Protei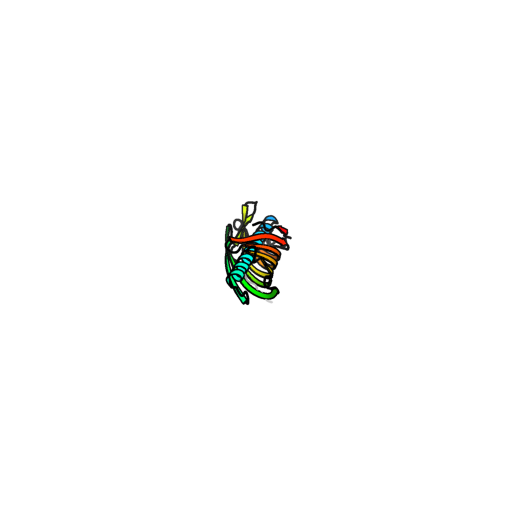n AF-A0A9E4AAV4-F1 (afdb_monomer_lite)

Secondary structure (DSSP, 8-state):
-------------------------PPPPPPPHHHHHHHHHHHHHHHHHHHHHHHHHHHHHSS-TTEEEEEEEE-TTS-EEEEEEEEEEEEEEETTEEEEEEEEEEEEEEEEEE-TTS-EEEEEEEEEEEEEEEEEEETTTTEEEEEEEEEEEEEEEEEETTTTEEEEEEEEEEEEEEEEEETTTEEEEEEEEEEEEETTEEEEEE---

pLDDT: mean 80.12, std 16.3, range [36.84, 96.81]

Foldseek 3Di:
DDDDDDDDDDDDDDPPDPPPPPPPPPDQDFDDPQRLQQVVLQVVVVVVVQVQVLVVQCVVVVHQAWDWDWDWAAAPVGWIKIWIWTKHWDDDPDPFKTKIKIKTKIATGQRWDAGPVRWIKGKGGMKIKIKIKIWGADPPQQKIKIKIKIWIWDKIWMARVVVRRIDIAIDIKIKIWIWMQHVPPGIDTDWMWMFDDGSNDTDTDTNDD

Structure (mmCIF, N/CA/C/O backbone):
data_AF-A0A9E4AAV4-F1
#
_entry.id   AF-A0A9E4AAV4-F1
#
loop_
_atom_site.group_PDB
_atom_site.id
_atom_site.type_symbol
_atom_site.label_atom_id
_atom_site.label_alt_id
_atom_site.label_comp_id
_atom_site.label_asym_id
_atom_site.label_entity_id
_atom_site.label_seq_id
_atom_site.pdbx_PDB_ins_code
_atom_site.Cartn_x
_atom_site.Cartn_y
_atom_site.Cartn_z
_atom_site.occupancy
_atom_site.B_iso_or_equiv
_atom_site.auth_seq_id
_atom_site.auth_comp_id
_atom_site.auth_asym_id
_atom_site.auth_atom_id
_atom_site.pdbx_PDB_model_num
ATOM 1 N N . MET A 1 1 ? -9.674 -46.877 89.640 1.00 37.84 1 MET A N 1
ATOM 2 C CA . MET A 1 1 ? -8.351 -46.210 89.610 1.00 37.84 1 MET A CA 1
ATOM 3 C C . MET A 1 1 ? -8.373 -45.120 88.536 1.00 37.84 1 MET A C 1
ATOM 5 O O . MET A 1 1 ? -8.721 -45.469 87.424 1.00 37.84 1 MET A O 1
ATOM 9 N N . LYS A 1 2 ? -8.023 -43.866 88.909 1.00 39.88 2 LYS A N 1
ATOM 10 C CA . LYS A 1 2 ? -7.648 -42.659 88.101 1.00 39.88 2 LYS A CA 1
ATOM 11 C C . LYS A 1 2 ? -8.599 -42.235 86.955 1.00 39.88 2 LYS A C 1
ATOM 13 O O . LYS A 1 2 ? -8.782 -42.993 86.025 1.00 39.88 2 LYS A O 1
ATOM 18 N N . SER A 1 3 ? -9.285 -41.082 86.925 1.00 36.84 3 SER A N 1
ATOM 19 C CA . SER A 1 3 ? -8.999 -39.662 87.260 1.00 36.84 3 SER A CA 1
ATOM 20 C C . SER A 1 3 ? -7.931 -38.961 86.399 1.00 36.84 3 SER A C 1
ATOM 22 O O . SER A 1 3 ? -6.750 -39.273 86.556 1.00 36.84 3 SER A O 1
ATOM 24 N N . ARG A 1 4 ? -8.390 -37.997 85.563 1.00 44.72 4 ARG A N 1
ATOM 25 C CA . ARG A 1 4 ? -7.843 -36.663 85.143 1.00 44.72 4 ARG A CA 1
ATOM 26 C C . ARG A 1 4 ? -8.545 -36.257 83.821 1.00 44.72 4 ARG A C 1
ATOM 28 O O . ARG A 1 4 ? -8.484 -37.027 82.878 1.00 44.72 4 ARG A O 1
ATOM 35 N N . ARG A 1 5 ? -9.439 -35.258 83.722 1.00 39.47 5 ARG A N 1
ATOM 36 C CA . ARG A 1 5 ? -9.319 -33.773 83.748 1.00 39.47 5 ARG A CA 1
ATOM 37 C C . ARG A 1 5 ? -8.292 -33.156 82.768 1.00 39.47 5 ARG A C 1
ATOM 39 O O . ARG A 1 5 ? -7.102 -33.230 83.042 1.00 39.47 5 ARG A O 1
ATOM 46 N N . SER A 1 6 ? -8.839 -32.400 81.795 1.00 41.31 6 SER A N 1
ATOM 47 C CA . SER A 1 6 ? -8.615 -30.953 81.524 1.00 41.31 6 SER A CA 1
ATOM 48 C C . SER A 1 6 ? -7.719 -30.447 80.365 1.00 41.31 6 SER A C 1
ATOM 50 O O . SER A 1 6 ? -6.538 -30.764 80.339 1.00 41.31 6 SER A O 1
ATOM 52 N N . ILE A 1 7 ? -8.300 -29.465 79.622 1.00 42.06 7 ILE A N 1
ATOM 53 C CA . ILE A 1 7 ? -7.725 -28.207 79.034 1.00 42.06 7 ILE A CA 1
ATOM 54 C C . ILE A 1 7 ? -7.001 -28.377 77.665 1.00 42.06 7 ILE A C 1
ATOM 56 O O . ILE A 1 7 ? -6.273 -29.342 77.517 1.00 42.06 7 ILE A O 1
ATOM 60 N N . ALA A 1 8 ? -7.108 -27.545 76.606 1.00 38.97 8 ALA A N 1
ATOM 61 C CA . ALA A 1 8 ? -7.667 -26.205 76.318 1.00 38.97 8 ALA A CA 1
ATOM 62 C C . ALA A 1 8 ? -7.822 -25.977 74.785 1.00 38.97 8 ALA A C 1
ATOM 64 O O . ALA A 1 8 ? -7.123 -26.638 74.029 1.00 38.97 8 ALA A O 1
ATOM 65 N N . GLN A 1 9 ? -8.672 -24.990 74.421 1.00 39.19 9 GLN A N 1
ATOM 66 C CA . GLN A 1 9 ? -8.556 -23.897 73.408 1.00 39.19 9 GLN A CA 1
ATOM 67 C C . GLN A 1 9 ? -8.018 -24.221 71.983 1.00 39.19 9 GLN A C 1
ATOM 69 O O . GLN A 1 9 ? -7.118 -25.019 71.813 1.00 39.19 9 GLN A O 1
ATOM 74 N N . VAL A 1 10 ? -8.482 -23.626 70.876 1.00 39.66 10 VAL A N 1
ATOM 75 C CA . VAL A 1 10 ? -8.608 -22.192 70.541 1.00 39.66 10 VAL A CA 1
ATOM 76 C C . VAL A 1 10 ? -9.570 -22.046 69.344 1.00 39.66 10 VAL A C 1
ATOM 78 O O . VAL A 1 10 ? -9.584 -22.882 68.444 1.00 39.66 10 VAL A O 1
ATOM 81 N N . ALA A 1 11 ? -10.360 -20.972 69.337 1.00 45.62 11 ALA A N 1
ATOM 82 C CA . ALA A 1 11 ? -11.191 -20.533 68.220 1.00 45.62 11 ALA A CA 1
ATOM 83 C C . ALA A 1 11 ? -10.355 -19.906 67.089 1.00 45.62 11 ALA A C 1
ATOM 85 O O . ALA A 1 11 ? -9.456 -19.118 67.368 1.00 45.62 11 ALA A O 1
ATOM 86 N N . ALA A 1 12 ? -10.725 -20.144 65.831 1.00 40.22 12 ALA A N 1
ATOM 87 C CA . ALA A 1 12 ? -10.392 -19.240 64.734 1.00 40.22 12 ALA A CA 1
ATOM 88 C C . ALA A 1 12 ? -11.550 -19.209 63.729 1.00 40.22 12 ALA A C 1
ATOM 90 O O . ALA A 1 12 ? -11.757 -20.130 62.943 1.00 40.22 12 ALA A O 1
ATOM 91 N N . LEU A 1 13 ? -12.327 -18.131 63.826 1.00 47.25 13 LEU A N 1
ATOM 92 C CA . LEU A 1 13 ? -13.197 -17.619 62.777 1.00 47.25 13 LEU A CA 1
ATOM 93 C C . LEU A 1 13 ? -12.331 -17.275 61.561 1.00 47.25 13 LEU A C 1
ATOM 95 O O . LEU A 1 13 ? -11.386 -16.500 61.680 1.00 47.25 13 LEU A O 1
ATOM 99 N N . GLY A 1 14 ? -12.668 -17.837 60.406 1.00 38.59 14 GLY A N 1
ATOM 100 C CA . GLY A 1 14 ? -12.074 -17.492 59.122 1.00 38.59 14 GLY A CA 1
ATOM 101 C C . GLY A 1 14 ? -13.173 -17.361 58.082 1.00 38.59 14 GLY A C 1
ATOM 102 O O . GLY A 1 14 ? -13.458 -18.303 57.351 1.00 38.59 14 GLY A O 1
ATOM 103 N N . THR A 1 15 ? -13.823 -16.200 58.056 1.00 48.25 15 THR A N 1
ATOM 104 C CA . THR A 1 15 ? -14.593 -15.702 56.914 1.00 48.25 15 THR A CA 1
ATOM 105 C C . THR A 1 15 ? -13.664 -15.617 55.706 1.00 48.25 15 THR A C 1
ATOM 107 O O . THR A 1 15 ? -12.936 -14.640 55.546 1.00 48.25 15 THR A O 1
ATOM 110 N N . PHE A 1 16 ? -13.674 -16.644 54.859 1.00 44.78 16 PHE A N 1
ATOM 111 C CA . PHE A 1 16 ? -13.157 -16.527 53.502 1.00 44.78 16 PHE A CA 1
ATOM 112 C C . PHE A 1 16 ? -14.204 -15.785 52.675 1.00 44.78 16 PHE A C 1
ATOM 114 O O . PHE A 1 16 ? -15.205 -16.356 52.245 1.00 44.78 16 PHE A O 1
ATOM 121 N N . GLY A 1 17 ? -13.981 -14.482 52.508 1.00 41.91 17 GLY A N 1
ATOM 122 C CA . GLY A 1 17 ? -14.609 -13.721 51.442 1.00 41.91 17 GLY A CA 1
ATOM 123 C C . GLY A 1 17 ? -14.152 -14.307 50.112 1.00 41.91 17 GLY A C 1
ATOM 124 O O . GLY A 1 17 ? -12.980 -14.188 49.755 1.00 41.91 17 GLY A O 1
ATOM 125 N N . LEU A 1 18 ? -15.073 -14.964 49.407 1.00 43.19 18 LEU A N 1
ATOM 126 C CA . LEU A 1 18 ? -14.938 -15.209 47.979 1.00 43.19 18 LEU A CA 1
ATOM 127 C C . LEU A 1 18 ? -14.923 -13.836 47.298 1.00 43.19 18 LEU A C 1
ATOM 129 O O . LEU A 1 18 ? -15.969 -13.236 47.063 1.00 43.19 18 LEU A O 1
ATOM 133 N N . TRP A 1 19 ? -13.730 -13.333 46.997 1.00 47.03 19 TRP A N 1
ATOM 134 C CA . TRP A 1 19 ? -13.569 -12.388 45.905 1.00 47.03 19 TRP A CA 1
ATOM 135 C C . TRP A 1 19 ? -13.806 -13.182 44.628 1.00 47.03 19 TRP A C 1
ATOM 137 O O . TRP A 1 19 ? -12.918 -13.868 44.128 1.00 47.03 19 TRP A O 1
ATOM 147 N N . VAL A 1 20 ? -15.045 -13.146 44.145 1.00 44.38 20 VAL A N 1
ATOM 148 C CA . VAL A 1 20 ? -15.330 -13.455 42.749 1.00 44.38 20 VAL A CA 1
ATOM 149 C C . VAL A 1 20 ? -14.703 -12.309 41.964 1.00 44.38 20 VAL A C 1
ATOM 151 O O . VAL A 1 20 ? -15.309 -11.255 41.796 1.00 44.38 20 VAL A O 1
ATOM 154 N N . VAL A 1 21 ? -13.441 -12.478 41.569 1.00 49.59 21 VAL A N 1
ATOM 155 C CA . VAL A 1 21 ? -12.867 -11.701 40.473 1.00 49.59 21 VAL A CA 1
ATOM 156 C C . VAL A 1 21 ? -13.637 -12.167 39.247 1.00 49.59 21 VAL A C 1
ATOM 158 O O . VAL A 1 21 ? -13.380 -13.241 38.707 1.00 49.59 21 VAL A O 1
ATOM 161 N N . GLY A 1 22 ? -14.684 -11.421 38.907 1.00 40.56 22 GLY A N 1
ATOM 162 C CA . GLY A 1 22 ? -15.368 -11.568 37.638 1.00 40.56 22 GLY A CA 1
ATOM 163 C C . GLY A 1 22 ? -14.390 -11.154 36.554 1.00 40.56 22 GLY A C 1
ATOM 164 O O . GLY A 1 22 ? -14.302 -9.979 36.227 1.00 40.56 22 GLY A O 1
ATOM 165 N N . CYS A 1 23 ? -13.628 -12.111 36.032 1.00 43.97 23 CYS A N 1
ATOM 166 C CA . CYS A 1 23 ? -13.117 -12.007 34.679 1.00 43.97 23 CYS A CA 1
ATOM 167 C C . CYS A 1 23 ? -14.353 -12.031 33.778 1.00 43.97 23 CYS A C 1
ATOM 169 O O . CYS A 1 23 ? -14.851 -13.103 33.437 1.00 43.97 23 CYS A O 1
ATOM 171 N N . THR A 1 24 ? -14.905 -10.862 33.463 1.00 46.31 24 THR A N 1
ATOM 172 C CA . THR A 1 24 ? -15.700 -10.707 32.251 1.00 46.31 24 THR A CA 1
ATOM 173 C C . THR A 1 24 ? -14.708 -10.877 31.111 1.00 46.31 24 THR A C 1
ATOM 175 O O . THR A 1 24 ? -14.050 -9.937 30.684 1.00 46.31 24 THR A O 1
ATOM 178 N N . THR A 1 25 ? -14.490 -12.125 30.703 1.00 53.19 25 THR A N 1
ATOM 179 C CA . THR A 1 25 ? -13.926 -12.427 29.391 1.00 53.19 25 THR A CA 1
ATOM 180 C C . THR A 1 25 ? -15.036 -12.136 28.393 1.00 53.19 25 THR A C 1
ATOM 182 O O . THR A 1 25 ? -15.664 -13.065 27.882 1.00 53.19 25 THR A O 1
ATOM 185 N N . ASP A 1 26 ? -15.361 -10.855 28.214 1.00 54.59 26 ASP A N 1
ATOM 186 C CA . ASP A 1 26 ? -16.027 -10.468 26.984 1.00 54.59 26 ASP A CA 1
ATOM 187 C C . ASP A 1 26 ? -15.076 -10.891 25.861 1.00 54.59 26 ASP A C 1
ATOM 189 O O . ASP A 1 26 ? -13.858 -10.693 25.984 1.00 54.59 26 ASP A O 1
ATOM 193 N N . PRO A 1 27 ? -15.577 -11.623 24.852 1.00 60.53 27 PRO A N 1
ATOM 194 C CA . PRO A 1 27 ? -14.746 -11.965 23.715 1.00 60.53 27 PRO A CA 1
ATOM 195 C C . PRO A 1 27 ? -14.173 -10.665 23.137 1.00 60.53 27 PRO A C 1
ATOM 197 O O . PRO A 1 27 ? -14.864 -9.643 23.187 1.00 60.53 27 PRO A O 1
ATOM 200 N N . PRO A 1 28 ? -12.927 -10.683 22.631 1.00 69.75 28 PRO A N 1
ATOM 201 C CA . PRO A 1 28 ? -12.394 -9.525 21.931 1.00 69.75 28 PRO A CA 1
ATOM 202 C C . PRO A 1 28 ? -13.410 -9.123 20.864 1.00 69.75 28 PRO A C 1
ATOM 204 O O . PRO A 1 28 ? -13.895 -9.975 20.114 1.00 69.75 28 PRO A O 1
ATOM 207 N N . ARG A 1 29 ? -13.803 -7.850 20.888 1.00 82.88 29 ARG A N 1
ATOM 208 C CA . ARG A 1 29 ? -14.697 -7.278 19.891 1.00 82.88 29 ARG A CA 1
ATOM 209 C C . ARG A 1 29 ? -14.059 -7.496 18.518 1.00 82.88 29 ARG A C 1
ATOM 211 O O . ARG A 1 29 ? -12.861 -7.304 18.370 1.00 82.88 29 ARG A O 1
ATOM 218 N N . GLU A 1 30 ? -14.845 -7.905 17.534 1.00 85.88 30 GLU A N 1
ATOM 219 C CA . GLU A 1 30 ? -14.420 -7.896 16.132 1.00 85.88 30 GLU A CA 1
ATOM 220 C C . GLU A 1 30 ? -14.753 -6.523 15.533 1.00 85.88 30 GLU A C 1
ATOM 222 O O . GLU A 1 30 ? -15.756 -5.915 15.925 1.00 85.88 30 GLU A O 1
ATOM 227 N N . LEU A 1 31 ? -13.926 -6.026 14.607 1.00 87.44 31 LEU A N 1
ATOM 228 C CA . LEU A 1 31 ? -14.240 -4.788 13.891 1.00 87.44 31 LEU A CA 1
ATOM 229 C C . LEU A 1 31 ? -15.590 -4.922 13.183 1.00 87.44 31 LEU A C 1
ATOM 231 O O . LEU A 1 31 ? -15.916 -5.971 12.615 1.00 87.44 31 LEU A O 1
ATOM 235 N N . ALA A 1 32 ? -16.362 -3.842 13.207 1.00 90.50 32 ALA A N 1
ATOM 236 C CA . ALA A 1 32 ? -17.533 -3.715 12.363 1.00 90.50 32 ALA A CA 1
ATOM 237 C C . ALA A 1 32 ? -17.115 -3.686 10.884 1.00 90.50 32 ALA A C 1
ATOM 239 O O . ALA A 1 32 ? -15.977 -3.370 10.542 1.00 90.50 32 ALA A O 1
ATOM 240 N N . GLU A 1 33 ? -18.055 -3.991 9.993 1.00 89.12 33 GLU A N 1
ATOM 241 C CA . GLU A 1 33 ? -17.806 -4.003 8.547 1.00 89.12 33 GLU A CA 1
ATOM 242 C C . GLU A 1 33 ? -17.301 -2.641 8.036 1.00 89.12 33 GLU A C 1
ATOM 244 O O . GLU A 1 33 ? -16.356 -2.600 7.255 1.00 89.12 33 GLU A O 1
ATOM 249 N N . SER A 1 34 ? -17.853 -1.525 8.531 1.00 88.75 34 SER A N 1
ATOM 250 C CA . SER A 1 34 ? -17.416 -0.166 8.167 1.00 88.75 34 SER A CA 1
ATOM 251 C C . SER A 1 34 ? -15.982 0.144 8.617 1.00 88.75 34 SER A C 1
ATOM 253 O O . SER A 1 34 ? -15.226 0.784 7.890 1.00 88.75 34 SER A O 1
ATOM 255 N N . GLU A 1 35 ? -15.574 -0.353 9.783 1.00 91.06 35 GLU A N 1
ATOM 256 C CA . GLU A 1 35 ? -14.219 -0.192 10.326 1.00 91.06 35 GLU A CA 1
ATOM 257 C C . GLU A 1 35 ? -13.196 -1.051 9.574 1.00 91.06 35 GLU A C 1
ATOM 259 O O . GLU A 1 35 ? -12.086 -0.600 9.282 1.00 91.06 35 GLU A O 1
ATOM 264 N N . ALA A 1 36 ? -13.580 -2.281 9.220 1.00 88.69 36 ALA A N 1
ATOM 265 C CA . ALA A 1 36 ? -12.767 -3.162 8.392 1.00 88.69 36 ALA A CA 1
ATOM 266 C C . ALA A 1 36 ? -12.615 -2.618 6.963 1.00 88.69 36 ALA A C 1
ATOM 268 O O . ALA A 1 36 ? -11.517 -2.673 6.414 1.00 88.69 36 ALA A O 1
ATOM 269 N N . MET A 1 37 ? -13.674 -2.038 6.386 1.00 88.81 37 MET A N 1
ATOM 270 C CA . MET A 1 37 ? -13.623 -1.407 5.065 1.00 88.81 37 MET A CA 1
ATOM 271 C C . MET A 1 37 ? -12.702 -0.184 5.058 1.00 88.81 37 MET A C 1
ATOM 273 O O . MET A 1 37 ? -11.869 -0.050 4.170 1.00 88.81 37 MET A O 1
ATOM 277 N N . MET A 1 38 ? -12.775 0.663 6.089 1.00 90.88 38 MET A N 1
ATOM 278 C CA . MET A 1 38 ? -11.855 1.794 6.238 1.00 90.88 38 MET A CA 1
ATOM 279 C C . MET A 1 38 ? -10.400 1.320 6.405 1.00 90.88 38 MET A C 1
ATOM 281 O O . MET A 1 38 ? -9.492 1.851 5.769 1.00 90.88 38 MET A O 1
ATOM 285 N N . SER A 1 39 ? -10.172 0.261 7.192 1.00 89.25 39 SER A N 1
ATOM 286 C CA . SER A 1 39 ? -8.841 -0.351 7.329 1.00 89.25 39 SER A CA 1
ATOM 287 C C . SER A 1 39 ? -8.315 -0.870 5.986 1.00 89.25 39 SER A C 1
ATOM 289 O O . SER A 1 39 ? -7.136 -0.714 5.678 1.00 89.25 39 SER A O 1
ATOM 291 N N . ALA A 1 40 ? -9.193 -1.456 5.169 1.00 88.19 40 ALA A N 1
ATOM 292 C CA . ALA A 1 40 ? -8.866 -1.904 3.823 1.00 88.19 40 ALA A CA 1
ATOM 293 C C . ALA A 1 40 ? -8.531 -0.728 2.900 1.00 88.19 40 ALA A C 1
ATOM 295 O O . ALA A 1 40 ? -7.552 -0.800 2.168 1.00 88.19 40 ALA A O 1
ATOM 296 N N . GLU A 1 41 ? -9.277 0.373 2.973 1.00 88.31 41 GLU A N 1
ATOM 297 C CA . GLU A 1 41 ? -8.981 1.589 2.213 1.00 88.31 41 GLU A CA 1
ATOM 298 C C . GLU A 1 41 ? -7.608 2.172 2.583 1.00 88.31 41 GLU A C 1
ATOM 300 O O . GLU A 1 41 ? -6.831 2.512 1.691 1.00 88.31 41 GLU A O 1
ATOM 305 N N . LEU A 1 42 ? -7.263 2.232 3.877 1.00 88.25 42 LEU A N 1
ATOM 306 C CA . LEU A 1 42 ? -5.929 2.656 4.320 1.00 88.25 42 LEU A CA 1
ATOM 307 C C . LEU A 1 42 ? -4.833 1.758 3.741 1.00 88.25 42 LEU A C 1
ATOM 309 O O . LEU A 1 42 ? -3.875 2.264 3.161 1.00 88.25 42 LEU A O 1
ATOM 313 N N . VAL A 1 43 ? -4.994 0.434 3.853 1.00 87.62 43 VAL A N 1
ATOM 314 C CA . VAL A 1 43 ? -4.046 -0.536 3.285 1.00 87.62 43 VAL A CA 1
ATOM 315 C C . VAL A 1 43 ? -3.922 -0.354 1.772 1.00 87.62 43 VAL A C 1
ATOM 317 O O . VAL A 1 43 ? -2.807 -0.258 1.263 1.00 87.62 43 VAL A O 1
ATOM 320 N N . GLY A 1 44 ? -5.045 -0.262 1.059 1.00 83.56 44 GLY A N 1
ATOM 321 C CA . GLY A 1 44 ? -5.084 -0.101 -0.392 1.00 83.56 44 GLY A CA 1
ATOM 322 C C . GLY A 1 44 ? -4.376 1.171 -0.849 1.00 83.56 44 GLY A C 1
ATOM 323 O O . GLY A 1 44 ? -3.519 1.113 -1.727 1.00 83.56 44 GLY A O 1
ATOM 324 N N . ARG A 1 45 ? -4.652 2.308 -0.199 1.00 83.12 45 ARG A N 1
ATOM 325 C CA . ARG A 1 45 ? -3.987 3.583 -0.501 1.00 83.12 45 ARG A CA 1
ATOM 326 C C . ARG A 1 45 ? -2.480 3.506 -0.288 1.00 83.12 45 ARG A C 1
ATOM 328 O O . ARG A 1 45 ? -1.734 3.880 -1.185 1.00 83.12 45 ARG A O 1
ATOM 335 N N . THR A 1 46 ? -2.026 2.962 0.840 1.00 82.50 46 THR A N 1
ATOM 336 C CA . THR A 1 46 ? -0.585 2.835 1.100 1.00 82.50 46 THR A CA 1
ATOM 337 C C . THR A 1 46 ? 0.101 1.876 0.124 1.00 82.50 46 THR A C 1
ATOM 339 O O . THR A 1 46 ? 1.234 2.123 -0.284 1.00 82.50 46 THR A O 1
ATOM 342 N N . VAL A 1 47 ? -0.571 0.797 -0.290 1.00 78.06 47 VAL A N 1
ATOM 343 C CA . VAL A 1 47 ? -0.060 -0.100 -1.337 1.00 78.06 47 VAL A CA 1
ATOM 344 C C . VAL A 1 47 ? 0.050 0.629 -2.677 1.00 78.06 47 VAL A C 1
ATOM 346 O O . VAL A 1 47 ? 1.051 0.459 -3.368 1.00 78.06 47 VAL A O 1
ATOM 349 N N . VAL A 1 48 ? -0.912 1.472 -3.051 1.00 79.19 48 VAL A N 1
ATOM 350 C CA . VAL A 1 48 ? -0.805 2.249 -4.296 1.00 79.19 48 VAL A CA 1
ATOM 351 C C . VAL A 1 48 ? 0.302 3.290 -4.223 1.00 79.19 48 VAL A C 1
ATOM 353 O O . VAL A 1 48 ? 1.129 3.322 -5.133 1.00 79.19 48 VAL A O 1
ATOM 356 N N . ASP A 1 49 ? 0.405 4.046 -3.128 1.00 79.50 49 ASP A N 1
ATOM 357 C CA . ASP A 1 49 ? 1.522 4.976 -2.908 1.00 79.50 49 ASP A CA 1
ATOM 358 C C . ASP A 1 49 ? 2.867 4.244 -3.062 1.00 79.50 49 ASP A C 1
ATOM 360 O O . ASP A 1 49 ? 3.816 4.742 -3.675 1.00 79.50 49 ASP A O 1
ATOM 364 N N . ALA A 1 50 ? 2.928 2.997 -2.588 1.00 73.62 50 ALA A N 1
ATOM 365 C CA . ALA A 1 50 ? 4.104 2.163 -2.731 1.00 73.62 50 ALA A CA 1
ATOM 366 C C . ALA A 1 50 ? 4.446 1.776 -4.160 1.00 73.62 50 ALA A C 1
ATOM 368 O O . ALA A 1 50 ? 5.622 1.780 -4.551 1.00 73.62 50 ALA A O 1
ATOM 369 N N . VAL A 1 51 ? 3.428 1.433 -4.936 1.00 73.75 51 VAL A N 1
ATOM 370 C CA . VAL A 1 51 ? 3.583 1.137 -6.351 1.00 73.75 51 VAL A CA 1
ATOM 371 C C . VAL A 1 51 ? 4.000 2.401 -7.109 1.00 73.75 51 VAL A C 1
ATOM 373 O O . VAL A 1 51 ? 4.943 2.343 -7.900 1.00 73.75 51 VAL A O 1
ATOM 376 N N . GLU A 1 52 ? 3.382 3.554 -6.853 1.00 77.88 52 GLU A N 1
ATOM 377 C CA . GLU A 1 52 ? 3.717 4.806 -7.536 1.00 77.88 52 GLU A CA 1
ATOM 378 C C . GLU A 1 52 ? 5.173 5.230 -7.288 1.00 77.88 52 GLU A C 1
ATOM 380 O O . GLU A 1 52 ? 5.904 5.523 -8.241 1.00 77.88 52 GLU A O 1
ATOM 385 N N . GLU A 1 53 ? 5.635 5.203 -6.036 1.00 75.31 53 GLU A N 1
ATOM 386 C CA . GLU A 1 53 ? 7.023 5.528 -5.675 1.00 75.31 53 GLU A CA 1
ATOM 387 C C . GLU A 1 53 ? 8.019 4.546 -6.306 1.00 75.31 53 GLU A C 1
ATOM 389 O O . GLU A 1 53 ? 9.059 4.942 -6.848 1.00 75.31 53 GLU A O 1
ATOM 394 N N . THR A 1 54 ? 7.666 3.260 -6.318 1.00 71.38 54 THR A N 1
ATOM 395 C CA . THR A 1 54 ? 8.427 2.205 -6.996 1.00 71.38 54 THR A CA 1
ATOM 396 C C . THR A 1 54 ? 8.606 2.520 -8.480 1.00 71.38 54 THR A C 1
ATOM 398 O O . THR A 1 54 ? 9.724 2.503 -9.007 1.00 71.38 54 THR A O 1
ATOM 401 N N . ILE A 1 55 ? 7.518 2.864 -9.164 1.00 73.31 55 ILE A N 1
ATOM 402 C CA . ILE A 1 55 ? 7.535 3.216 -10.581 1.00 73.31 55 ILE A CA 1
ATOM 403 C C . ILE A 1 55 ? 8.355 4.480 -10.844 1.00 73.31 55 ILE A C 1
ATOM 405 O O . ILE A 1 55 ? 9.137 4.517 -11.802 1.00 73.31 55 ILE A O 1
ATOM 409 N N . GLN A 1 56 ? 8.235 5.502 -9.997 1.00 74.56 56 GLN A N 1
ATOM 410 C CA . GLN A 1 56 ? 9.046 6.712 -10.118 1.00 74.56 56 GLN A CA 1
ATOM 411 C C . GLN A 1 56 ? 10.542 6.404 -9.987 1.00 74.56 56 GLN A C 1
ATOM 413 O O . GLN A 1 56 ? 11.348 6.897 -10.785 1.00 74.56 56 GLN A O 1
ATOM 418 N N . ALA A 1 57 ? 10.923 5.547 -9.035 1.00 67.25 57 ALA A N 1
ATOM 419 C CA . ALA A 1 57 ? 12.307 5.122 -8.853 1.00 67.25 57 ALA A CA 1
ATOM 420 C C . ALA A 1 57 ? 12.849 4.400 -10.098 1.00 67.25 57 ALA A C 1
ATOM 422 O O . ALA A 1 57 ? 13.953 4.706 -10.563 1.00 67.25 57 ALA A O 1
ATOM 423 N N . ILE A 1 58 ? 12.053 3.506 -10.692 1.00 67.81 58 ILE A N 1
ATOM 424 C CA . ILE A 1 58 ? 12.390 2.825 -11.948 1.00 67.81 58 ILE A CA 1
ATOM 425 C C . ILE A 1 58 ? 12.587 3.837 -13.089 1.00 67.81 58 ILE A C 1
ATOM 427 O O . ILE A 1 58 ? 13.602 3.793 -13.793 1.00 67.81 58 ILE A O 1
ATOM 431 N N . ALA A 1 59 ? 11.647 4.771 -13.256 1.00 67.38 59 ALA A N 1
ATOM 432 C CA . ALA A 1 59 ? 11.682 5.766 -14.325 1.00 67.38 59 ALA A CA 1
ATOM 433 C C . ALA A 1 59 ? 12.915 6.686 -14.242 1.00 67.38 59 ALA A C 1
ATOM 435 O O . ALA A 1 59 ? 13.463 7.083 -15.274 1.00 67.38 59 ALA A O 1
ATOM 436 N N . LEU A 1 60 ? 13.376 7.012 -13.028 1.00 64.12 60 LEU A N 1
ATOM 437 C CA . LEU A 1 60 ? 14.550 7.860 -12.795 1.00 64.12 60 LEU A CA 1
ATOM 438 C C . LEU A 1 60 ? 15.883 7.112 -12.935 1.00 64.12 60 LEU A C 1
ATOM 440 O O . LEU A 1 60 ? 16.873 7.711 -13.364 1.00 64.12 60 LEU A O 1
ATOM 444 N N . ALA A 1 61 ? 15.935 5.829 -12.569 1.00 60.94 61 ALA A N 1
ATOM 445 C CA . ALA A 1 61 ? 17.181 5.065 -12.528 1.00 60.94 61 ALA A CA 1
ATOM 446 C C . ALA A 1 61 ? 17.725 4.690 -13.917 1.00 60.94 61 ALA A C 1
ATOM 448 O O . ALA A 1 61 ? 18.934 4.519 -14.079 1.00 60.94 61 ALA A O 1
ATOM 449 N N . GLY A 1 62 ? 16.858 4.543 -14.925 1.00 56.69 62 GLY A N 1
ATOM 450 C CA . GLY A 1 62 ? 17.234 4.151 -16.291 1.00 56.69 62 GLY A CA 1
ATOM 451 C C . GLY A 1 62 ? 17.707 2.693 -16.456 1.00 56.69 62 GLY A C 1
ATOM 452 O O . GLY A 1 62 ? 17.629 2.168 -17.564 1.00 56.69 62 GLY A O 1
ATOM 453 N N . ASP A 1 63 ? 18.154 2.031 -15.380 1.00 61.41 63 ASP A N 1
ATOM 454 C CA . ASP A 1 63 ? 18.341 0.577 -15.253 1.00 61.41 63 ASP A CA 1
ATOM 455 C C . ASP A 1 63 ? 17.722 0.114 -13.914 1.00 61.41 63 ASP A C 1
ATOM 457 O O . ASP A 1 63 ? 18.290 0.398 -12.857 1.00 61.41 63 ASP A O 1
ATOM 461 N N . PRO A 1 64 ? 16.561 -0.565 -13.920 1.00 61.06 64 PRO A N 1
ATOM 462 C CA . PRO A 1 64 ? 15.809 -0.859 -12.699 1.00 61.06 64 PRO A CA 1
ATOM 463 C C . PRO A 1 64 ? 16.305 -2.071 -11.891 1.00 61.06 64 PRO A C 1
ATOM 465 O O . PRO A 1 64 ? 15.604 -2.580 -11.017 1.00 61.06 64 PRO A O 1
ATOM 468 N N . ARG A 1 65 ? 17.504 -2.588 -12.172 1.00 68.50 65 ARG A N 1
ATOM 469 C CA . ARG A 1 65 ? 18.007 -3.811 -11.530 1.00 68.50 65 ARG A CA 1
ATOM 470 C C . ARG A 1 65 ? 18.405 -3.584 -10.071 1.00 68.50 65 ARG A C 1
ATOM 472 O O . ARG A 1 65 ? 19.452 -2.998 -9.800 1.00 68.50 65 ARG A O 1
ATOM 479 N N . GLY A 1 66 ? 17.629 -4.160 -9.152 1.00 66.25 66 GLY A N 1
ATOM 480 C CA . GLY A 1 66 ? 17.945 -4.191 -7.722 1.00 66.25 66 GLY A CA 1
ATOM 481 C C . GLY A 1 66 ? 17.750 -2.838 -7.045 1.00 66.25 66 GLY A C 1
ATOM 482 O O . GLY A 1 66 ? 18.534 -2.478 -6.167 1.00 66.25 66 GLY A O 1
ATOM 483 N N . LEU A 1 67 ? 16.749 -2.074 -7.489 1.00 79.94 67 LEU A N 1
ATOM 484 C CA . LEU A 1 67 ? 16.396 -0.809 -6.857 1.00 79.94 67 LEU A CA 1
ATOM 485 C C . LEU A 1 67 ? 15.761 -1.079 -5.501 1.00 79.94 67 LEU A C 1
ATOM 487 O O . LEU A 1 67 ? 14.808 -1.843 -5.406 1.00 79.94 67 LEU A O 1
ATOM 491 N N . THR A 1 68 ? 16.284 -0.433 -4.469 1.00 83.38 68 THR A N 1
ATOM 492 C CA . THR A 1 68 ? 15.665 -0.369 -3.145 1.00 83.38 68 THR A CA 1
ATOM 493 C C . THR A 1 68 ? 14.941 0.958 -3.000 1.00 83.38 68 THR A C 1
ATOM 495 O O . THR A 1 68 ? 15.479 1.984 -3.427 1.00 83.38 68 THR A O 1
ATOM 498 N N . TYR A 1 69 ? 13.787 0.953 -2.349 1.00 81.00 69 TYR A N 1
ATOM 499 C CA . TYR A 1 69 ? 13.051 2.166 -2.009 1.00 81.00 69 TYR A CA 1
ATOM 500 C C . TYR A 1 69 ? 12.640 2.148 -0.541 1.00 81.00 69 TYR A C 1
ATOM 502 O O . TYR A 1 69 ? 12.416 1.088 0.043 1.00 81.00 69 TYR A O 1
ATOM 510 N N . GLU A 1 70 ? 12.572 3.346 0.029 1.00 87.00 70 GLU A N 1
ATOM 511 C CA . GLU A 1 70 ? 12.045 3.625 1.359 1.00 87.00 70 GLU A CA 1
ATOM 512 C C . GLU A 1 70 ? 11.226 4.913 1.249 1.00 87.00 70 GLU A C 1
ATOM 514 O O . GLU A 1 70 ? 11.723 5.914 0.723 1.00 87.00 70 GLU A O 1
ATOM 519 N N . HIS A 1 71 ? 9.979 4.879 1.703 1.00 85.06 71 HIS A N 1
ATOM 520 C CA . HIS A 1 71 ? 9.059 6.013 1.657 1.00 85.06 71 HIS A CA 1
ATOM 521 C C . HIS A 1 71 ? 8.192 6.021 2.918 1.00 85.06 71 HIS A C 1
ATOM 523 O O . HIS A 1 71 ? 7.932 4.971 3.491 1.00 85.06 71 HIS A O 1
ATOM 529 N N . GLU A 1 72 ? 7.748 7.190 3.360 1.00 90.62 72 GLU A N 1
ATOM 530 C CA . GLU A 1 72 ? 6.863 7.332 4.517 1.00 90.62 72 GLU A CA 1
ATOM 531 C C . GLU A 1 72 ? 5.660 8.182 4.114 1.00 90.62 72 GLU A C 1
ATOM 533 O O . GLU A 1 72 ? 5.834 9.249 3.523 1.00 90.62 72 GLU A O 1
ATOM 538 N N . VAL A 1 73 ? 4.460 7.703 4.438 1.00 88.56 73 VAL A N 1
ATOM 539 C CA . VAL A 1 73 ? 3.189 8.376 4.151 1.00 88.56 73 VAL A CA 1
ATOM 540 C C . VAL A 1 73 ? 2.527 8.790 5.462 1.00 88.56 73 VAL A C 1
ATOM 542 O O . VAL A 1 73 ? 2.414 7.985 6.386 1.00 88.56 73 VAL A O 1
ATOM 545 N N . ASP A 1 74 ? 2.061 10.037 5.534 1.00 91.94 74 ASP A N 1
ATOM 546 C CA . ASP A 1 74 ? 1.209 10.514 6.627 1.00 91.94 74 ASP A CA 1
ATOM 547 C C . ASP A 1 74 ? -0.225 9.992 6.448 1.00 91.94 74 ASP A C 1
ATOM 549 O O . ASP A 1 74 ? -0.840 10.182 5.393 1.00 91.94 74 ASP A O 1
ATOM 553 N N . CYS A 1 75 ? -0.796 9.389 7.491 1.00 90.75 75 CYS A N 1
ATOM 554 C CA . CYS A 1 75 ? -2.163 8.876 7.431 1.00 90.75 75 CYS A CA 1
ATOM 555 C C . CYS A 1 75 ? -3.212 9.967 7.732 1.00 90.75 75 CYS A C 1
ATOM 557 O O . CYS A 1 75 ? -2.923 10.914 8.472 1.00 90.75 75 CYS A O 1
ATOM 559 N N . PRO A 1 76 ? -4.439 9.870 7.175 1.00 90.19 76 PRO A N 1
ATOM 560 C CA . PRO A 1 76 ? -5.423 10.961 7.181 1.00 90.19 76 PRO A CA 1
ATOM 561 C C . PRO A 1 76 ? -5.759 11.542 8.559 1.00 90.19 76 PRO A C 1
ATOM 563 O O . PRO A 1 76 ? -5.929 12.755 8.690 1.00 90.19 76 PRO A O 1
ATOM 566 N N . GLU A 1 77 ? -5.846 10.693 9.583 1.00 93.12 77 GLU A N 1
ATOM 567 C CA . GLU A 1 77 ? -6.180 11.090 10.958 1.00 93.12 77 GLU A CA 1
ATOM 568 C C . GLU A 1 77 ? -4.956 11.098 11.893 1.00 93.12 77 GLU A C 1
ATOM 570 O O . GLU A 1 77 ? -5.090 11.287 13.104 1.00 93.12 77 GLU A O 1
ATOM 575 N N . GLY A 1 78 ? -3.750 10.945 11.339 1.00 92.12 78 GL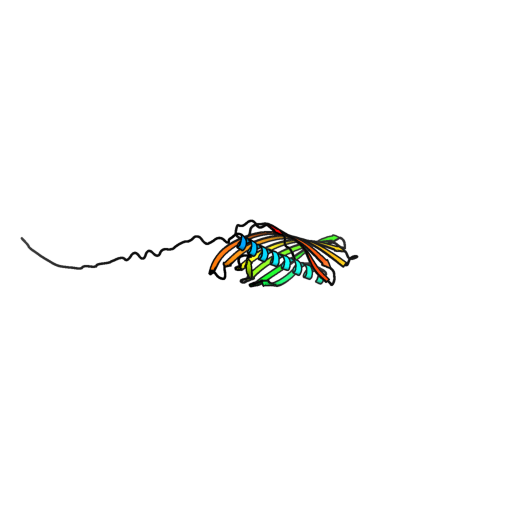Y A N 1
ATOM 576 C CA . GLY A 1 78 ? -2.487 10.894 12.071 1.00 92.12 78 GLY A CA 1
ATOM 577 C C . GLY A 1 78 ? -1.821 9.519 12.040 1.00 92.12 78 GLY A C 1
ATOM 578 O O . GLY A 1 78 ? -2.383 8.550 11.538 1.00 92.12 78 GLY A O 1
ATOM 579 N N . GLY A 1 79 ? -0.600 9.464 12.572 1.00 94.44 79 GLY A N 1
ATOM 580 C CA . GLY A 1 79 ? 0.293 8.317 12.397 1.00 94.44 79 GLY A CA 1
ATOM 581 C C . GLY A 1 79 ? 0.920 8.278 11.006 1.00 94.44 79 GLY A C 1
ATOM 582 O O . GLY A 1 79 ? 0.661 9.149 10.169 1.00 94.44 79 GLY A O 1
ATOM 583 N N . THR A 1 80 ? 1.758 7.275 10.775 1.00 94.62 80 THR A N 1
ATOM 584 C CA . THR A 1 80 ? 2.476 7.103 9.508 1.00 94.62 80 THR A CA 1
ATOM 585 C C . THR A 1 80 ? 2.441 5.655 9.040 1.00 94.62 80 THR A C 1
ATOM 587 O O . THR A 1 80 ? 2.180 4.732 9.812 1.00 94.62 80 THR A O 1
ATOM 590 N N . ALA A 1 81 ? 2.706 5.453 7.754 1.00 93.12 81 ALA A N 1
ATOM 591 C CA . ALA A 1 81 ? 3.013 4.148 7.195 1.00 93.12 81 ALA A CA 1
ATOM 592 C C . ALA A 1 81 ? 4.351 4.223 6.455 1.00 93.12 81 ALA A C 1
ATOM 594 O O . ALA A 1 81 ? 4.516 5.010 5.519 1.00 93.12 81 ALA A O 1
ATOM 595 N N . ALA A 1 82 ? 5.317 3.424 6.898 1.00 92.06 82 ALA A N 1
ATOM 596 C CA . ALA A 1 82 ? 6.639 3.339 6.306 1.00 92.06 82 ALA A CA 1
ATOM 597 C C . ALA A 1 82 ? 6.704 2.158 5.340 1.00 92.06 82 ALA A C 1
ATOM 599 O O . ALA A 1 82 ? 6.547 0.995 5.705 1.00 92.06 82 ALA A O 1
ATOM 600 N N . LEU A 1 83 ? 6.970 2.465 4.086 1.00 88.75 83 LEU A N 1
ATOM 601 C CA . LEU A 1 83 ? 7.143 1.512 3.018 1.00 88.75 83 LEU A CA 1
ATOM 602 C C . LEU A 1 83 ? 8.624 1.224 2.798 1.00 88.75 83 LEU A C 1
ATOM 604 O O . LEU A 1 83 ? 9.431 2.145 2.668 1.00 88.75 83 LEU A O 1
ATOM 608 N N . SER A 1 84 ? 8.964 -0.050 2.619 1.00 89.06 84 SER A N 1
ATOM 609 C CA . SER A 1 84 ? 10.277 -0.446 2.117 1.00 89.06 84 SER A CA 1
ATOM 610 C C . SER A 1 84 ? 10.177 -1.616 1.151 1.00 89.06 84 SER A C 1
ATOM 612 O O . SER A 1 84 ? 9.285 -2.453 1.275 1.00 89.06 84 SER A O 1
ATOM 614 N N . GLY A 1 85 ? 11.092 -1.700 0.189 1.00 87.25 85 GLY A N 1
ATOM 615 C CA . GLY A 1 85 ? 11.090 -2.825 -0.736 1.00 87.25 85 GLY A CA 1
ATOM 616 C C . GLY A 1 85 ? 12.216 -2.822 -1.752 1.00 87.25 85 GLY A C 1
ATOM 617 O O . GLY A 1 85 ? 13.121 -1.980 -1.745 1.00 87.25 85 GLY A O 1
ATOM 618 N N . THR A 1 86 ? 12.149 -3.816 -2.630 1.00 86.31 86 THR A N 1
ATOM 619 C CA . THR A 1 86 ? 13.080 -4.026 -3.734 1.00 86.31 86 THR A CA 1
ATOM 620 C C . THR A 1 86 ? 12.347 -4.303 -5.030 1.00 86.31 86 THR A C 1
ATOM 622 O O . THR A 1 86 ? 11.374 -5.049 -5.045 1.00 86.31 86 THR A O 1
ATOM 625 N N . VAL A 1 87 ? 12.877 -3.765 -6.125 1.00 84.81 87 VAL A N 1
ATOM 626 C CA . VAL A 1 87 ? 12.432 -4.038 -7.491 1.00 84.81 87 VAL A CA 1
ATOM 627 C C . VAL A 1 87 ? 13.515 -4.786 -8.245 1.00 84.81 87 VAL A C 1
ATOM 629 O O . VAL A 1 87 ? 14.688 -4.393 -8.253 1.00 84.81 87 VAL A O 1
ATOM 632 N N . THR A 1 88 ? 13.106 -5.833 -8.949 1.00 84.88 88 THR A N 1
ATOM 633 C CA . THR A 1 88 ? 13.965 -6.610 -9.836 1.00 84.88 88 THR A CA 1
ATOM 634 C C . THR A 1 88 ? 13.380 -6.622 -11.238 1.00 84.88 88 THR A C 1
ATOM 636 O O . THR A 1 88 ? 12.230 -6.983 -11.424 1.00 84.88 88 THR A O 1
ATOM 639 N N . VAL A 1 89 ? 14.174 -6.246 -12.244 1.00 83.81 89 VAL A N 1
ATOM 640 C CA . VAL A 1 89 ? 13.791 -6.434 -13.653 1.00 83.81 89 VAL A CA 1
ATOM 641 C C . VAL A 1 89 ? 14.011 -7.883 -14.036 1.00 83.81 89 VAL A C 1
ATOM 643 O O . VAL A 1 89 ? 15.152 -8.356 -14.005 1.00 83.81 89 VAL A O 1
ATOM 646 N N . ASP A 1 90 ? 12.943 -8.546 -14.455 1.00 82.31 90 ASP A N 1
ATOM 647 C CA . ASP A 1 90 ? 12.976 -9.950 -14.848 1.00 82.31 90 ASP A CA 1
ATOM 648 C C . ASP A 1 90 ? 13.381 -10.103 -16.312 1.00 82.31 90 ASP A C 1
ATOM 650 O O . ASP A 1 90 ? 14.302 -10.854 -16.647 1.00 82.31 90 ASP A O 1
ATOM 654 N N . GLU A 1 91 ? 12.717 -9.357 -17.198 1.00 81.25 91 GLU A N 1
ATOM 655 C CA . GLU A 1 91 ? 12.885 -9.484 -18.641 1.00 81.25 91 GLU A CA 1
ATOM 656 C C . GLU A 1 91 ? 12.667 -8.144 -19.349 1.00 81.25 91 GLU A C 1
ATOM 658 O O . GLU A 1 91 ? 11.772 -7.368 -1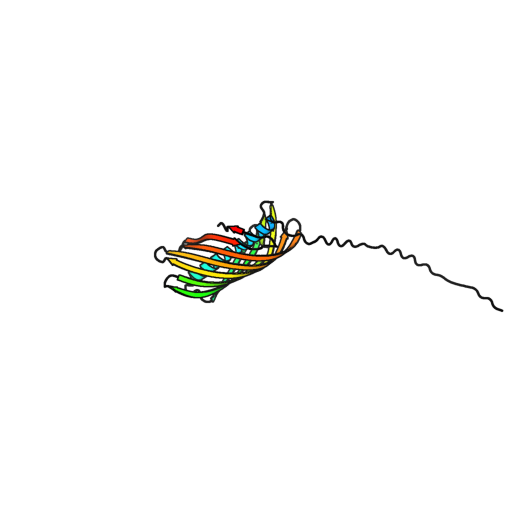9.020 1.00 81.25 91 GLU A O 1
ATOM 663 N N . GLN A 1 92 ? 13.490 -7.882 -20.366 1.00 80.19 92 GLN A N 1
ATOM 664 C CA . GLN A 1 92 ? 13.190 -6.865 -21.366 1.00 80.19 92 GLN A CA 1
ATOM 665 C C . GLN A 1 92 ? 12.438 -7.545 -22.507 1.00 80.19 92 GLN A C 1
ATOM 667 O O . GLN A 1 92 ? 13.001 -8.400 -23.192 1.00 80.19 92 GLN A O 1
ATOM 672 N N . ILE A 1 93 ? 11.170 -7.179 -22.676 1.00 75.31 93 ILE A N 1
ATOM 673 C CA . ILE A 1 93 ? 10.264 -7.803 -23.642 1.00 75.31 93 ILE A CA 1
ATOM 674 C C . ILE A 1 93 ? 10.560 -7.252 -25.047 1.00 75.31 93 ILE A C 1
ATOM 676 O O . ILE A 1 93 ? 10.677 -8.018 -26.006 1.00 75.31 93 ILE A O 1
ATOM 680 N N . ASP A 1 94 ? 10.763 -5.936 -25.165 1.00 78.81 94 ASP A N 1
ATOM 681 C CA . ASP A 1 94 ? 11.252 -5.266 -26.374 1.00 78.81 94 ASP A CA 1
ATOM 682 C C . ASP A 1 94 ? 11.964 -3.934 -26.045 1.00 78.81 94 ASP A C 1
ATOM 684 O O . ASP A 1 94 ? 12.204 -3.611 -24.882 1.00 78.81 94 ASP A O 1
ATOM 688 N N . ASP A 1 95 ? 12.328 -3.152 -27.069 1.00 71.94 95 ASP A N 1
ATOM 689 C CA . ASP A 1 95 ? 13.013 -1.853 -26.914 1.00 71.94 95 ASP A CA 1
ATOM 690 C C . ASP A 1 95 ? 12.202 -0.818 -26.097 1.00 71.94 95 ASP A C 1
ATOM 692 O O . ASP A 1 95 ? 12.734 0.218 -25.693 1.00 71.94 95 ASP A O 1
ATOM 696 N N . SER A 1 96 ? 10.917 -1.082 -25.873 1.00 78.25 96 SER A N 1
ATOM 697 C CA . SER A 1 96 ? 9.928 -0.219 -25.229 1.00 78.25 96 SER A CA 1
ATOM 698 C C . SER A 1 96 ? 9.141 -0.894 -24.100 1.00 78.25 96 SER A C 1
ATOM 700 O O . SER A 1 96 ? 8.317 -0.223 -23.486 1.00 78.25 96 SER A O 1
ATOM 702 N N . SER A 1 97 ? 9.365 -2.170 -23.779 1.00 81.62 97 SER A N 1
ATOM 703 C CA . SER A 1 97 ? 8.611 -2.866 -22.727 1.00 81.62 97 SER A CA 1
ATOM 704 C C . SER A 1 97 ? 9.482 -3.782 -21.866 1.00 81.62 97 SER A C 1
ATOM 706 O O . SER A 1 97 ? 10.474 -4.359 -22.324 1.00 81.62 97 SER A O 1
ATOM 708 N N . TYR A 1 98 ? 9.126 -3.901 -20.587 1.00 83.12 98 TYR A N 1
ATOM 709 C CA . TYR A 1 98 ? 9.812 -4.761 -19.624 1.00 83.12 98 TYR A CA 1
ATOM 7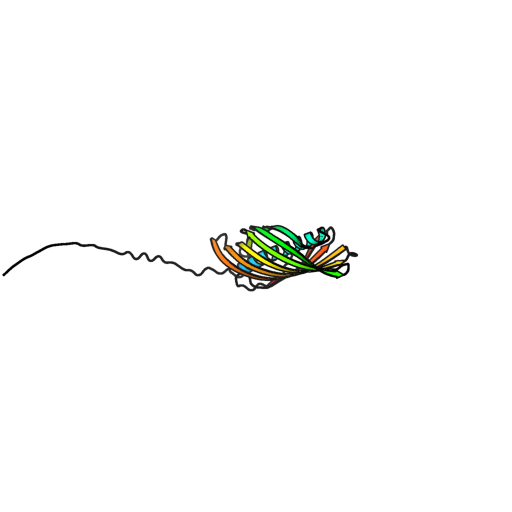10 C C . TYR A 1 98 ? 8.835 -5.343 -18.599 1.00 83.12 98 TYR A C 1
ATOM 712 O O . TYR A 1 98 ? 7.768 -4.780 -18.347 1.00 83.12 98 TYR A O 1
ATOM 720 N N . SER A 1 99 ? 9.232 -6.460 -17.995 1.00 87.00 99 SER A N 1
ATOM 721 C CA . SER A 1 99 ? 8.606 -7.006 -16.795 1.00 87.00 99 SER A CA 1
ATOM 722 C C . SER A 1 99 ? 9.553 -6.903 -15.605 1.00 87.00 99 SER A C 1
ATOM 724 O O . SER A 1 99 ? 10.777 -7.025 -15.741 1.00 87.00 99 SER A O 1
ATOM 726 N N . ALA A 1 100 ? 8.981 -6.675 -14.435 1.00 85.44 100 ALA A N 1
ATOM 727 C CA . ALA A 1 100 ? 9.688 -6.617 -13.171 1.00 85.44 100 ALA A CA 1
ATOM 728 C C . ALA A 1 100 ? 8.846 -7.243 -12.057 1.00 85.44 100 ALA A C 1
ATOM 730 O O . ALA A 1 100 ? 7.629 -7.377 -12.180 1.00 85.44 100 ALA A O 1
ATOM 731 N N . SER A 1 101 ? 9.492 -7.557 -10.945 1.00 88.31 101 SER A N 1
ATOM 732 C CA . SER A 1 101 ? 8.850 -7.956 -9.703 1.00 88.31 101 SER A CA 1
ATOM 733 C C . SER A 1 101 ? 9.241 -6.995 -8.588 1.00 88.31 101 SER A C 1
ATOM 735 O O . SER A 1 101 ? 10.393 -6.554 -8.520 1.00 88.31 101 SER A O 1
ATOM 737 N N . ALA A 1 102 ? 8.306 -6.706 -7.692 1.00 86.75 102 ALA A N 1
ATOM 738 C CA . ALA A 1 102 ? 8.559 -5.971 -6.464 1.00 86.75 102 ALA A CA 1
ATOM 739 C C . ALA A 1 102 ? 8.189 -6.819 -5.247 1.00 86.75 102 ALA A C 1
ATOM 741 O O . ALA A 1 102 ? 7.186 -7.528 -5.257 1.00 86.75 102 ALA A O 1
ATOM 742 N N . GLU A 1 103 ? 9.005 -6.732 -4.204 1.00 89.62 103 GLU A N 1
ATOM 743 C CA . GLU A 1 103 ? 8.753 -7.343 -2.899 1.00 89.62 103 GLU A CA 1
ATOM 744 C C . GLU A 1 103 ? 9.116 -6.331 -1.818 1.00 89.62 103 GLU A C 1
ATOM 746 O O . GLU A 1 103 ? 10.125 -5.626 -1.940 1.00 89.62 103 GLU A O 1
ATOM 751 N N . GLY A 1 104 ? 8.324 -6.267 -0.756 1.00 90.00 104 GLY A N 1
ATOM 752 C CA . GLY A 1 104 ? 8.566 -5.326 0.324 1.00 90.00 104 GLY A CA 1
ATOM 753 C C . GLY A 1 104 ? 7.586 -5.470 1.473 1.00 90.00 104 GLY A C 1
ATOM 754 O O . GLY A 1 104 ? 6.846 -6.449 1.559 1.00 90.00 104 GLY A O 1
ATOM 755 N N . SER A 1 105 ? 7.596 -4.476 2.350 1.00 91.62 105 SER A N 1
ATOM 756 C CA . SER A 1 105 ? 6.717 -4.406 3.507 1.00 91.62 105 SER A CA 1
ATOM 757 C C . SER A 1 105 ? 6.221 -2.986 3.750 1.00 91.62 105 SER A C 1
ATOM 759 O O . SER A 1 105 ? 6.912 -2.011 3.439 1.00 91.62 105 SER A O 1
ATOM 761 N N . VAL A 1 106 ? 5.047 -2.885 4.359 1.00 92.25 106 VAL A N 1
ATOM 762 C CA . VAL A 1 106 ? 4.482 -1.645 4.894 1.00 92.25 106 VAL A CA 1
ATOM 763 C C . VAL A 1 106 ? 4.396 -1.788 6.408 1.00 92.25 106 VAL A C 1
ATOM 765 O O . VAL A 1 106 ? 3.746 -2.709 6.896 1.00 92.25 106 VAL A O 1
ATOM 768 N N . ASP A 1 107 ? 5.068 -0.897 7.131 1.00 94.69 107 ASP A N 1
ATOM 769 C CA . ASP A 1 107 ? 5.065 -0.791 8.590 1.00 94.69 107 ASP A CA 1
ATOM 770 C C . ASP A 1 107 ? 4.165 0.376 9.009 1.00 94.69 107 ASP A C 1
ATOM 772 O O . ASP A 1 107 ? 4.501 1.544 8.812 1.00 94.69 107 ASP A O 1
ATOM 776 N N . PHE A 1 108 ? 2.985 0.056 9.530 1.00 94.88 108 PHE A N 1
ATOM 777 C CA . PHE A 1 108 ? 2.031 1.026 10.047 1.00 94.88 108 PHE A CA 1
ATOM 778 C C . PHE A 1 108 ? 2.406 1.405 11.484 1.00 94.88 108 PHE A C 1
ATOM 780 O O . PHE A 1 108 ? 2.463 0.542 12.363 1.00 94.88 108 PHE A O 1
ATOM 787 N N . ASP A 1 109 ? 2.584 2.702 11.736 1.00 96.44 109 ASP A N 1
ATOM 788 C CA . ASP A 1 109 ? 2.792 3.280 13.064 1.00 96.44 109 ASP A CA 1
ATOM 789 C C . ASP A 1 109 ? 1.605 4.172 13.432 1.00 96.44 109 ASP A C 1
ATOM 791 O O . ASP A 1 109 ? 1.552 5.365 13.111 1.00 96.44 109 ASP A O 1
ATOM 795 N N . SER A 1 110 ? 0.619 3.568 14.103 1.00 95.31 110 SER A N 1
ATOM 796 C CA . SER A 1 110 ? -0.618 4.239 14.520 1.00 95.31 110 SER A CA 1
ATOM 797 C C . SER A 1 110 ? -1.341 4.955 13.369 1.00 95.31 110 SER A C 1
ATOM 799 O O . SER A 1 110 ? -1.967 5.994 13.578 1.00 95.31 110 SER A O 1
ATOM 801 N N . CYS A 1 111 ? -1.234 4.417 12.152 1.00 95.06 111 CYS A N 1
ATOM 802 C CA . CYS A 1 111 ? -1.815 4.985 10.943 1.00 95.06 111 CYS A CA 1
ATOM 803 C C . CYS A 1 111 ? -3.340 4.993 11.052 1.00 95.06 111 CYS A C 1
ATOM 805 O O . CYS A 1 111 ? -3.966 3.933 11.099 1.00 95.06 111 CYS A O 1
ATOM 807 N N . ALA A 1 112 ? -3.933 6.181 11.123 1.00 94.94 112 ALA A N 1
ATOM 808 C CA . ALA A 1 112 ? -5.334 6.342 11.461 1.00 94.94 112 ALA A CA 1
ATOM 809 C C . ALA A 1 112 ? -6.181 6.853 10.295 1.00 94.94 112 ALA A C 1
ATOM 811 O O . ALA A 1 112 ? -5.773 7.724 9.519 1.00 94.94 112 ALA A O 1
ATOM 812 N N . GLY A 1 113 ? -7.411 6.349 10.237 1.00 93.56 113 GLY A N 1
ATOM 813 C CA . GLY A 1 113 ? -8.448 6.799 9.320 1.00 93.56 113 GLY A CA 1
ATOM 814 C C . GLY A 1 113 ? -9.814 6.832 9.997 1.00 93.56 113 GLY A C 1
ATOM 815 O O . GLY A 1 113 ? -10.014 6.277 11.081 1.00 93.56 113 GLY A O 1
ATOM 816 N N . ARG A 1 114 ? -10.748 7.543 9.366 1.00 94.19 114 ARG A N 1
ATOM 817 C CA . ARG A 1 114 ? -12.079 7.827 9.902 1.00 94.19 114 ARG A CA 1
ATOM 818 C C . ARG A 1 114 ? -13.132 7.175 9.020 1.00 94.19 114 ARG A C 1
ATOM 820 O O . ARG A 1 114 ? -13.128 7.370 7.810 1.00 94.19 114 ARG A O 1
ATOM 827 N N . THR A 1 115 ? -14.032 6.422 9.635 1.00 92.56 115 THR A N 1
ATOM 828 C CA . THR A 1 115 ? -15.208 5.856 8.961 1.00 92.56 115 THR A CA 1
ATOM 829 C C . THR A 1 115 ? -16.256 6.939 8.676 1.00 92.56 115 THR A C 1
ATOM 831 O O . THR A 1 115 ? -16.258 8.003 9.298 1.00 92.56 115 THR A O 1
ATOM 834 N N . ASP A 1 116 ? -17.231 6.640 7.816 1.00 89.06 116 ASP A N 1
ATOM 835 C CA . ASP A 1 116 ? -18.398 7.511 7.585 1.00 89.06 116 ASP A CA 1
ATOM 836 C C . ASP A 1 116 ? -19.250 7.753 8.847 1.00 89.06 116 ASP A C 1
ATOM 838 O O . ASP A 1 116 ? -20.029 8.707 8.920 1.00 89.06 116 ASP A O 1
ATOM 842 N N . GLU A 1 117 ? -19.108 6.884 9.849 1.00 90.75 117 GLU A N 1
ATOM 843 C CA . GLU A 1 117 ? -19.795 6.958 11.139 1.00 90.75 117 GLU A CA 1
ATOM 844 C C . GLU A 1 117 ? -19.008 7.774 12.182 1.00 90.75 117 GLU A C 1
ATOM 846 O O . GLU A 1 117 ? -19.383 7.795 13.352 1.00 90.75 117 GLU A O 1
ATOM 851 N N . ASP A 1 118 ? -17.959 8.485 11.751 1.00 92.06 118 ASP A N 1
ATOM 852 C CA . ASP A 1 118 ? -17.084 9.336 12.572 1.00 92.06 118 ASP A CA 1
ATOM 853 C C . ASP A 1 118 ? -16.189 8.565 13.560 1.00 92.06 118 ASP A C 1
ATOM 855 O O . ASP A 1 118 ? -15.570 9.166 14.433 1.00 92.06 118 ASP A O 1
ATOM 859 N N . VAL A 1 119 ? -16.073 7.242 13.398 1.00 93.75 119 VAL A N 1
ATOM 860 C CA . VAL A 1 119 ? -15.188 6.389 14.209 1.00 93.75 119 VAL A CA 1
ATOM 861 C C . VAL A 1 119 ? -13.773 6.421 13.641 1.00 93.75 119 VAL A C 1
ATOM 863 O O . VAL A 1 119 ? -13.586 6.143 12.455 1.00 93.75 119 VAL A O 1
ATOM 866 N N . VAL A 1 120 ? -12.783 6.715 14.487 1.00 95.56 120 VAL A N 1
ATOM 867 C CA . VAL A 1 120 ? -11.359 6.682 14.123 1.00 95.56 120 VAL A CA 1
ATOM 868 C C . VAL A 1 120 ? -10.749 5.339 14.508 1.00 95.56 120 VAL A C 1
ATOM 870 O O . VAL A 1 120 ? -10.745 4.981 15.689 1.00 95.56 120 VAL A O 1
ATOM 873 N N . VAL A 1 121 ? -10.191 4.631 13.524 1.00 94.88 121 VAL A N 1
ATOM 874 C CA . VAL A 1 121 ? -9.430 3.395 13.747 1.00 94.88 121 VAL A CA 1
ATOM 875 C C . VAL A 1 121 ? -7.976 3.636 13.366 1.00 94.88 121 VAL A C 1
ATOM 877 O O . VAL A 1 121 ? -7.694 4.157 12.287 1.00 94.88 121 VAL A O 1
ATOM 880 N N . ALA A 1 122 ? -7.068 3.270 14.264 1.00 96.06 122 ALA A N 1
ATOM 881 C CA . ALA A 1 122 ? -5.630 3.305 14.054 1.00 96.06 122 ALA A CA 1
ATOM 882 C C . ALA A 1 122 ? -5.092 1.891 13.832 1.00 96.06 122 ALA A C 1
ATOM 884 O O . ALA A 1 122 ? -5.487 0.962 14.536 1.00 96.06 122 ALA A O 1
ATOM 885 N N . LEU A 1 123 ? -4.181 1.746 12.873 1.00 95.88 123 LEU A N 1
ATOM 886 C CA . LEU A 1 123 ? -3.514 0.497 12.527 1.00 95.88 123 LEU A CA 1
ATOM 887 C C . LEU A 1 123 ? -2.045 0.551 12.945 1.00 95.88 123 LEU A C 1
ATOM 889 O O . LEU A 1 123 ? -1.356 1.542 12.701 1.00 95.88 123 LEU A O 1
ATOM 893 N N . THR A 1 124 ? -1.568 -0.530 13.555 1.00 96.81 124 THR A N 1
ATOM 894 C CA . THR A 1 124 ? -0.155 -0.736 13.883 1.00 96.81 124 THR A CA 1
ATOM 895 C C . THR A 1 124 ? 0.279 -2.129 13.455 1.00 96.81 124 THR A C 1
ATOM 897 O O . THR A 1 124 ? -0.421 -3.105 13.714 1.00 96.81 124 THR A O 1
ATOM 900 N N . GLY A 1 125 ? 1.449 -2.253 12.837 1.00 95.88 125 GLY A N 1
ATOM 901 C CA . GLY A 1 125 ? 2.016 -3.546 12.464 1.00 95.88 125 GLY A CA 1
ATOM 902 C C . GLY A 1 125 ? 2.499 -3.588 11.026 1.00 95.88 125 GLY A C 1
ATOM 903 O O . GLY A 1 125 ? 2.512 -2.580 10.330 1.00 95.88 125 GLY A O 1
ATOM 904 N N . VAL A 1 126 ? 2.904 -4.776 10.584 1.00 94.19 126 VAL A N 1
ATOM 905 C CA . VAL A 1 126 ? 3.575 -4.948 9.296 1.00 94.19 126 VAL A CA 1
ATOM 906 C C . VAL A 1 126 ? 2.772 -5.875 8.396 1.00 94.19 126 VAL A C 1
ATOM 908 O O . VAL A 1 126 ? 2.361 -6.961 8.817 1.00 94.19 126 VAL A O 1
ATOM 911 N N . ILE A 1 127 ? 2.599 -5.459 7.145 1.00 93.88 127 ILE A N 1
ATOM 912 C CA . ILE A 1 127 ? 2.168 -6.330 6.049 1.00 93.88 127 ILE A CA 1
ATOM 913 C C . ILE A 1 127 ? 3.305 -6.473 5.043 1.00 93.88 127 ILE A C 1
ATOM 915 O O . ILE A 1 127 ? 3.997 -5.504 4.733 1.00 93.88 127 ILE A O 1
ATOM 919 N N . ASP A 1 128 ? 3.482 -7.680 4.525 1.00 93.56 128 ASP A N 1
ATOM 920 C CA . ASP A 1 128 ? 4.387 -7.962 3.419 1.00 93.56 128 ASP A CA 1
ATOM 921 C C . ASP A 1 128 ? 3.594 -7.921 2.112 1.00 93.56 128 ASP A C 1
ATOM 923 O O . ASP A 1 128 ? 2.442 -8.356 2.065 1.00 93.56 128 ASP A O 1
ATOM 927 N N . PHE A 1 129 ? 4.204 -7.444 1.031 1.00 90.44 129 PHE A N 1
ATOM 928 C CA . PHE A 1 129 ? 3.608 -7.504 -0.300 1.00 90.44 129 PHE A CA 1
ATOM 929 C C . PHE A 1 129 ? 4.579 -8.058 -1.336 1.00 90.44 129 PHE A C 1
ATOM 931 O O . PHE A 1 129 ? 5.803 -7.949 -1.226 1.00 90.44 129 PHE A O 1
ATOM 938 N N . ALA A 1 130 ? 3.993 -8.619 -2.386 1.00 90.44 130 ALA A N 1
ATOM 939 C CA . ALA A 1 130 ? 4.681 -9.023 -3.596 1.00 90.44 130 ALA A CA 1
ATOM 940 C C . ALA A 1 130 ? 3.838 -8.620 -4.807 1.00 90.44 130 ALA A C 1
ATOM 942 O O . ALA A 1 130 ? 2.622 -8.810 -4.806 1.00 90.44 130 ALA A O 1
ATOM 943 N N . ALA A 1 131 ? 4.480 -8.082 -5.840 1.00 88.62 131 ALA A N 1
ATOM 944 C CA . ALA A 1 131 ? 3.815 -7.609 -7.046 1.00 88.62 131 ALA A CA 1
ATOM 945 C C . ALA A 1 131 ? 4.599 -7.969 -8.310 1.00 88.62 131 ALA A C 1
ATOM 947 O O . ALA A 1 131 ? 5.829 -7.918 -8.345 1.00 88.62 131 ALA A O 1
ATOM 948 N N . ALA A 1 132 ? 3.867 -8.294 -9.369 1.00 88.12 132 ALA A N 1
ATOM 949 C CA . ALA A 1 132 ? 4.355 -8.353 -10.733 1.00 88.12 132 ALA A CA 1
ATOM 950 C C . ALA A 1 132 ? 4.031 -7.030 -11.434 1.00 88.12 132 ALA A C 1
ATOM 952 O O . ALA A 1 132 ? 2.909 -6.537 -11.364 1.00 88.12 132 ALA A O 1
ATOM 953 N N . ILE A 1 133 ? 5.020 -6.475 -12.124 1.00 86.38 133 ILE A N 1
ATOM 954 C CA . ILE A 1 133 ? 4.955 -5.194 -12.821 1.00 86.38 133 ILE A CA 1
ATOM 955 C C . ILE A 1 133 ? 5.189 -5.456 -14.305 1.00 86.38 133 ILE A C 1
ATOM 957 O O . ILE A 1 133 ? 6.211 -6.026 -14.698 1.00 86.38 133 ILE A O 1
ATOM 961 N N . VAL A 1 134 ? 4.270 -4.995 -15.146 1.00 85.75 134 VAL A N 1
ATOM 962 C CA . VAL A 1 134 ? 4.427 -4.991 -16.601 1.00 85.75 134 VAL A CA 1
ATOM 963 C C . VAL A 1 134 ? 4.338 -3.558 -17.086 1.00 85.75 134 VAL A C 1
ATOM 965 O O . VAL A 1 134 ? 3.306 -2.909 -16.950 1.00 85.75 134 VAL A O 1
ATOM 968 N N . ALA A 1 135 ? 5.419 -3.067 -17.683 1.00 83.56 135 ALA A N 1
ATOM 969 C CA . ALA A 1 135 ? 5.509 -1.693 -18.148 1.00 83.56 135 ALA A CA 1
ATOM 970 C C . ALA A 1 135 ? 5.715 -1.637 -19.662 1.00 83.56 135 ALA A C 1
ATOM 972 O O . ALA A 1 135 ? 6.605 -2.285 -20.220 1.00 83.56 135 ALA A O 1
ATOM 973 N N . THR A 1 136 ? 4.916 -0.803 -20.321 1.00 82.69 136 THR A N 1
ATOM 974 C CA . THR A 1 136 ? 5.007 -0.498 -21.750 1.00 82.69 136 THR A CA 1
ATOM 975 C C . THR A 1 136 ? 5.200 1.000 -21.943 1.00 82.69 136 THR A C 1
ATOM 977 O O . THR A 1 136 ? 4.375 1.806 -21.528 1.00 82.69 136 THR A O 1
ATOM 980 N N . VAL A 1 137 ? 6.279 1.394 -22.610 1.00 79.44 137 VAL A N 1
ATOM 981 C CA . VAL A 1 137 ? 6.684 2.789 -22.801 1.00 79.44 137 VAL A CA 1
ATOM 982 C C . VAL A 1 137 ? 6.432 3.228 -24.244 1.00 79.44 137 VAL A C 1
ATOM 984 O O . VAL A 1 137 ? 7.119 2.802 -25.171 1.00 79.44 137 VAL A O 1
ATOM 987 N N . SER A 1 138 ? 5.507 4.164 -24.457 1.00 77.75 138 SER A N 1
ATOM 988 C CA . SER A 1 138 ? 5.376 4.878 -25.731 1.00 77.75 138 SER A CA 1
ATOM 989 C C . SER A 1 138 ? 6.335 6.068 -25.773 1.00 77.75 138 SER A C 1
ATOM 991 O O . SER A 1 138 ? 6.067 7.150 -25.246 1.00 77.75 138 SER A O 1
ATOM 993 N N . LEU A 1 139 ? 7.466 5.902 -26.465 1.00 71.06 139 LEU A N 1
ATOM 994 C CA . LEU A 1 139 ? 8.415 6.999 -26.701 1.00 71.06 139 LEU A CA 1
ATOM 995 C C . LEU A 1 139 ? 7.845 8.100 -27.609 1.00 71.06 139 LEU A C 1
ATOM 997 O O . LEU A 1 139 ? 8.279 9.249 -27.520 1.00 71.06 139 LEU A O 1
ATOM 1001 N N . ALA A 1 140 ? 6.901 7.755 -28.492 1.00 76.44 140 ALA A N 1
ATOM 1002 C CA . ALA A 1 140 ? 6.270 8.707 -29.403 1.00 76.44 140 ALA A CA 1
ATOM 1003 C C . ALA A 1 140 ? 5.356 9.679 -28.648 1.00 76.44 140 ALA A C 1
ATOM 1005 O O . ALA A 1 140 ? 5.423 10.888 -28.878 1.00 76.44 140 ALA A O 1
ATOM 1006 N N . ASP A 1 141 ? 4.566 9.145 -27.718 1.00 77.38 141 ASP A N 1
ATOM 1007 C CA . ASP A 1 141 ? 3.599 9.919 -26.939 1.00 77.38 141 ASP A CA 1
ATOM 1008 C C . ASP A 1 141 ? 4.198 10.441 -25.631 1.00 77.38 141 ASP A C 1
ATOM 1010 O O . ASP A 1 141 ? 3.628 11.321 -24.995 1.00 77.38 141 ASP A O 1
ATOM 1014 N N . ARG A 1 142 ? 5.392 9.956 -25.262 1.00 78.94 142 ARG A N 1
ATOM 1015 C CA . ARG A 1 142 ? 6.035 10.228 -23.973 1.00 78.94 142 ARG A CA 1
ATOM 1016 C C . ARG 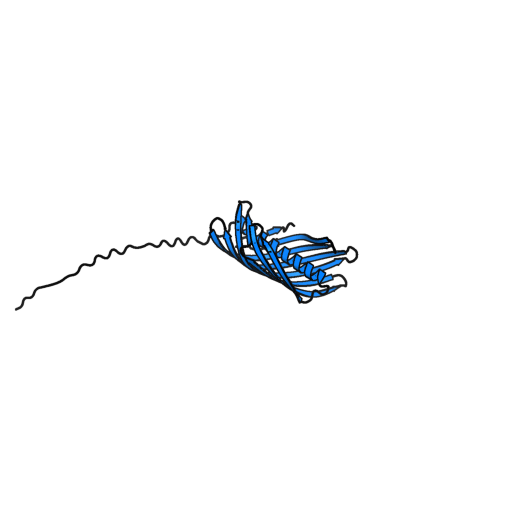A 1 142 ? 5.117 9.841 -22.807 1.00 78.94 142 ARG A C 1
ATOM 1018 O O . ARG A 1 142 ? 5.009 10.579 -21.826 1.00 78.94 142 ARG A O 1
ATOM 1025 N N . VAL A 1 143 ? 4.557 8.641 -22.911 1.00 81.50 143 VAL A N 1
ATOM 1026 C CA . VAL A 1 143 ? 3.705 8.014 -21.898 1.00 81.50 143 VAL A CA 1
ATOM 1027 C C . VAL A 1 143 ? 4.227 6.610 -21.609 1.00 81.50 143 VAL A C 1
ATOM 1029 O O . VAL A 1 143 ? 4.700 5.937 -22.525 1.00 81.50 143 VAL A O 1
ATOM 1032 N N . ALA A 1 144 ? 4.155 6.158 -20.363 1.00 82.25 144 ALA A N 1
ATOM 1033 C CA . ALA A 1 144 ? 4.311 4.759 -19.995 1.00 82.25 144 ALA A CA 1
ATOM 1034 C C . ALA A 1 144 ? 3.017 4.245 -19.359 1.00 82.25 144 ALA A C 1
ATOM 1036 O O . ALA A 1 144 ? 2.469 4.889 -18.475 1.00 82.25 144 ALA A O 1
ATOM 1037 N N . TYR A 1 145 ? 2.553 3.092 -19.824 1.00 85.94 145 TYR A N 1
ATOM 1038 C CA . TYR A 1 145 ? 1.443 2.341 -19.249 1.00 85.94 145 TYR A CA 1
ATOM 1039 C C . TYR A 1 145 ? 2.015 1.219 -18.405 1.00 85.94 145 TYR A C 1
ATOM 1041 O O . TYR A 1 145 ? 2.887 0.482 -18.878 1.00 85.94 145 TYR A O 1
ATOM 1049 N N . ILE A 1 146 ? 1.569 1.113 -17.164 1.00 86.31 146 ILE A N 1
ATOM 1050 C CA . ILE A 1 146 ? 2.139 0.183 -16.200 1.00 86.31 146 ILE A CA 1
ATOM 1051 C C . ILE A 1 146 ? 0.997 -0.528 -15.503 1.00 86.31 146 ILE A C 1
ATOM 1053 O O . ILE A 1 146 ? 0.181 0.121 -14.869 1.00 86.31 146 ILE A O 1
ATOM 1057 N N . SER A 1 147 ? 0.978 -1.846 -15.621 1.00 89.50 147 SER A N 1
ATOM 1058 C CA . SER A 1 147 ? 0.044 -2.708 -14.909 1.00 89.50 147 SER A CA 1
ATOM 1059 C C . SER A 1 147 ? 0.793 -3.393 -13.777 1.00 89.50 147 SER A C 1
ATOM 1061 O O . SER A 1 147 ? 1.895 -3.923 -13.984 1.00 89.50 147 SER A O 1
ATOM 1063 N N . VAL A 1 148 ? 0.230 -3.335 -12.576 1.00 89.44 148 VAL A N 1
ATOM 1064 C CA . VAL A 1 148 ? 0.822 -3.881 -11.359 1.00 89.44 148 VAL A CA 1
ATOM 1065 C C . VAL A 1 148 ? -0.196 -4.765 -10.668 1.00 89.44 148 VAL A C 1
ATOM 1067 O O . VAL A 1 148 ? -1.183 -4.281 -10.133 1.00 89.44 148 VAL A O 1
ATOM 1070 N N . ALA A 1 149 ? 0.082 -6.063 -10.637 1.00 92.06 149 ALA A N 1
ATOM 1071 C CA . ALA A 1 149 ? -0.775 -7.046 -9.994 1.00 92.06 149 ALA A CA 1
ATOM 1072 C C . ALA A 1 149 ? -0.007 -7.749 -8.879 1.00 92.06 149 ALA A C 1
ATOM 1074 O O . ALA A 1 149 ? 1.108 -8.236 -9.090 1.00 92.06 149 ALA A O 1
ATOM 1075 N N . GLY A 1 150 ? -0.589 -7.827 -7.691 1.00 92.12 150 GLY A N 1
ATOM 1076 C CA . GLY A 1 150 ? 0.103 -8.342 -6.523 1.00 92.12 150 GLY A CA 1
ATOM 1077 C C . GLY A 1 150 ? -0.813 -8.796 -5.405 1.00 92.12 150 GLY A C 1
ATOM 1078 O O . GLY A 1 150 ? -2.029 -8.905 -5.549 1.00 92.12 150 GLY A O 1
ATOM 1079 N N . SER A 1 151 ? -0.188 -9.097 -4.277 1.00 92.88 151 SER A N 1
ATOM 1080 C CA . SER A 1 151 ? -0.866 -9.436 -3.034 1.00 92.88 151 SER A CA 1
ATOM 1081 C C . SER A 1 151 ? -0.134 -8.834 -1.849 1.00 92.88 151 SER A C 1
ATOM 1083 O O . SER A 1 151 ? 1.098 -8.790 -1.855 1.00 92.88 151 SER A O 1
ATOM 1085 N N . ALA A 1 152 ? -0.885 -8.438 -0.828 1.00 92.19 152 ALA A N 1
ATOM 1086 C CA . ALA A 1 152 ? -0.372 -8.009 0.461 1.00 92.19 152 ALA A CA 1
ATOM 1087 C C . ALA A 1 152 ? -1.007 -8.847 1.574 1.00 92.19 152 ALA A C 1
ATOM 1089 O O . ALA A 1 152 ? -2.219 -9.065 1.583 1.00 92.19 152 ALA A O 1
ATOM 1090 N N . ALA A 1 153 ? -0.189 -9.323 2.508 1.00 94.81 153 ALA A N 1
ATOM 1091 C CA . ALA A 1 153 ? -0.651 -10.129 3.624 1.00 94.81 153 ALA A CA 1
ATOM 1092 C C . ALA A 1 153 ? 0.138 -9.841 4.901 1.00 94.81 153 ALA A C 1
ATOM 1094 O O . ALA A 1 153 ? 1.333 -9.551 4.868 1.00 94.81 153 ALA A O 1
ATOM 1095 N N . GLY A 1 154 ? -0.526 -9.951 6.046 1.00 94.75 154 GLY A N 1
ATOM 1096 C CA . GLY A 1 154 ? 0.105 -9.756 7.344 1.00 94.75 154 GLY A CA 1
ATOM 1097 C C . GLY A 1 154 ? -0.900 -9.673 8.481 1.00 94.75 154 GLY A C 1
ATOM 1098 O O . GLY A 1 154 ? -2.068 -10.026 8.333 1.00 94.75 154 GLY A O 1
ATOM 1099 N N . SER A 1 155 ? -0.427 -9.196 9.627 1.00 94.19 155 SER A N 1
ATOM 1100 C CA . SER A 1 155 ? -1.232 -9.045 10.836 1.00 94.19 155 SER A CA 1
ATOM 1101 C C . SER A 1 155 ? -1.117 -7.614 11.330 1.00 94.19 155 SER A C 1
ATOM 1103 O O . SER A 1 155 ? -0.012 -7.129 11.574 1.00 94.19 155 SER A O 1
ATOM 1105 N N . LEU A 1 156 ? -2.262 -6.972 11.537 1.00 94.81 156 LEU A N 1
ATOM 1106 C CA . LEU A 1 156 ? -2.356 -5.614 12.052 1.00 94.81 156 LEU A CA 1
ATOM 1107 C C . LEU A 1 156 ? -3.044 -5.613 13.412 1.00 94.81 156 LEU A C 1
ATOM 1109 O O . LEU A 1 156 ? -4.058 -6.281 13.626 1.00 94.81 156 LEU A O 1
ATOM 1113 N N .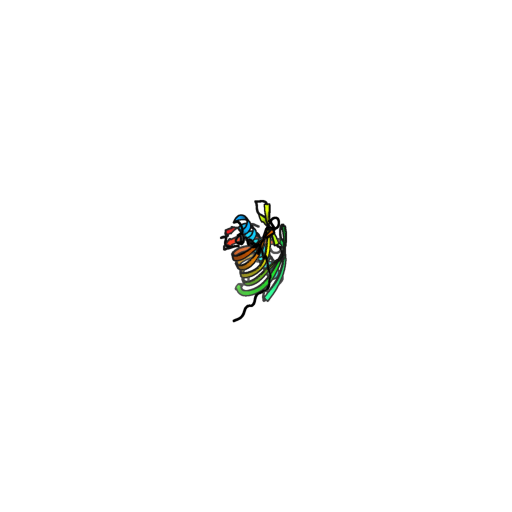 GLU A 1 157 ? -2.483 -4.851 14.337 1.00 95.50 157 GLU A N 1
ATOM 1114 C CA . GLU A 1 157 ? -3.180 -4.402 15.531 1.00 95.50 157 GLU A CA 1
ATOM 1115 C C . GLU A 1 157 ? -4.067 -3.218 15.139 1.00 95.50 157 GLU A C 1
ATOM 1117 O O . GLU A 1 157 ? -3.618 -2.302 14.451 1.00 95.50 157 GLU A O 1
ATOM 1122 N N . TRP A 1 158 ? -5.325 -3.236 15.568 1.00 94.94 158 TRP A N 1
ATOM 1123 C CA . TRP A 1 158 ? -6.246 -2.119 15.389 1.00 94.94 158 TRP A CA 1
ATOM 1124 C C . TRP A 1 158 ? -6.638 -1.541 16.744 1.00 94.94 158 TRP A C 1
ATOM 1126 O O . TRP A 1 158 ? -6.752 -2.270 17.732 1.00 94.94 158 TRP A O 1
ATOM 1136 N N . GLU A 1 159 ? -6.882 -0.236 16.779 1.00 94.88 159 GLU A N 1
ATOM 1137 C CA . GLU A 1 159 ? -7.395 0.484 17.942 1.00 94.88 159 GLU A CA 1
ATOM 1138 C C . GLU A 1 159 ? -8.495 1.459 17.517 1.00 94.88 159 GLU A C 1
ATOM 1140 O O . GLU A 1 159 ? -8.284 2.303 16.649 1.00 94.88 159 GLU A O 1
ATOM 1145 N N . ILE A 1 160 ? -9.659 1.382 18.161 1.00 93.88 160 ILE A N 1
ATOM 1146 C CA . ILE A 1 160 ? -10.693 2.414 18.090 1.00 93.88 160 ILE A CA 1
ATOM 1147 C C . ILE A 1 160 ? -10.302 3.512 19.074 1.00 93.88 160 ILE A C 1
ATOM 1149 O O . ILE A 1 160 ? -10.489 3.378 20.286 1.00 93.88 160 ILE A O 1
ATOM 1153 N N . VAL A 1 161 ? -9.753 4.605 18.546 1.00 91.19 161 VAL A N 1
ATOM 1154 C CA . VAL A 1 161 ? -9.022 5.620 19.325 1.00 91.19 161 VAL A CA 1
ATOM 1155 C C . VAL A 1 161 ? -9.876 6.240 20.436 1.00 91.19 161 VAL A C 1
ATOM 1157 O O . VAL A 1 161 ? -9.391 6.510 21.534 1.00 91.19 161 VAL A O 1
ATOM 1160 N N . GLU A 1 162 ? -11.160 6.475 20.172 1.00 89.88 162 GLU A N 1
ATOM 1161 C CA . GLU A 1 162 ? -12.056 7.124 21.136 1.00 89.88 162 GLU A CA 1
ATOM 1162 C C . GLU A 1 162 ? -12.584 6.171 22.217 1.00 89.88 162 GLU A C 1
ATOM 1164 O O . GLU A 1 162 ? -12.883 6.603 23.334 1.00 89.88 162 GLU A O 1
ATOM 1169 N N . GLU A 1 163 ? -12.689 4.880 21.900 1.00 88.06 163 GLU A N 1
ATOM 1170 C CA . GLU A 1 163 ? -13.257 3.858 22.786 1.00 88.06 163 GLU A CA 1
ATOM 1171 C C . GLU A 1 163 ? -12.166 3.106 23.568 1.00 88.06 163 GLU A C 1
ATOM 1173 O O . GLU A 1 163 ? -12.443 2.526 24.621 1.00 88.06 163 GLU A O 1
ATOM 1178 N N . GLY A 1 164 ? -10.914 3.160 23.095 1.00 87.50 164 GLY A N 1
ATOM 1179 C CA . GLY A 1 164 ? -9.784 2.407 23.641 1.00 87.50 164 GLY A CA 1
ATOM 1180 C C . GLY A 1 164 ? -9.936 0.895 23.458 1.00 87.50 164 GLY A C 1
ATOM 1181 O O . GLY A 1 164 ? -9.310 0.119 24.185 1.00 87.50 164 GLY A O 1
ATOM 1182 N N . GLU A 1 165 ? -10.811 0.473 22.543 1.00 91.00 165 GLU A N 1
ATOM 1183 C CA . GLU A 1 165 ? -10.964 -0.922 22.150 1.00 91.00 165 GLU A CA 1
ATOM 1184 C C . GLU A 1 165 ? -9.889 -1.275 21.132 1.00 91.00 165 GLU A C 1
ATOM 1186 O O . GLU A 1 165 ? -9.623 -0.504 20.215 1.00 91.00 165 GLU A O 1
ATOM 1191 N N . SER A 1 166 ? -9.279 -2.445 21.284 1.00 93.12 166 SER A N 1
ATOM 1192 C CA . SER A 1 166 ? -8.236 -2.898 20.377 1.00 93.12 166 SER A CA 1
ATOM 1193 C C . SER A 1 166 ? -8.280 -4.398 20.154 1.00 93.12 166 SER A C 1
ATOM 1195 O O . SER A 1 166 ? -8.839 -5.168 20.945 1.00 93.12 166 SER A O 1
ATOM 1197 N N . GLY A 1 167 ? -7.659 -4.815 19.062 1.00 93.44 167 GLY A N 1
ATOM 1198 C CA . GLY A 1 167 ? -7.543 -6.211 18.697 1.00 93.44 167 GLY A CA 1
ATOM 1199 C C . GLY A 1 167 ? -6.467 -6.429 17.651 1.00 93.44 167 GLY A C 1
ATOM 1200 O O . GLY A 1 167 ? -5.728 -5.522 17.287 1.00 93.44 167 GLY A O 1
ATOM 1201 N N . VAL A 1 168 ? -6.379 -7.670 17.191 1.00 92.81 168 VAL A N 1
ATOM 1202 C CA . VAL A 1 168 ? -5.468 -8.076 16.123 1.00 92.81 168 VAL A CA 1
ATOM 1203 C C . VAL A 1 168 ? -6.304 -8.680 15.018 1.00 92.81 168 VAL A C 1
ATOM 1205 O O . VAL A 1 168 ? -7.277 -9.390 15.292 1.00 92.81 168 VAL A O 1
ATOM 1208 N N . CYS A 1 169 ? -5.941 -8.390 13.782 1.00 90.31 169 CYS A N 1
ATOM 1209 C CA . CYS A 1 169 ? -6.647 -8.889 12.630 1.00 90.31 169 CYS A CA 1
ATOM 1210 C C . CYS A 1 169 ? -5.673 -9.245 11.503 1.00 90.31 169 CYS A C 1
ATOM 1212 O O . CYS A 1 169 ? -4.617 -8.633 11.352 1.00 90.31 169 CYS A O 1
ATOM 1214 N N . GLU A 1 170 ? -6.039 -10.258 10.724 1.00 94.06 170 GLU A N 1
ATOM 1215 C CA . GLU A 1 170 ? -5.271 -10.678 9.554 1.00 94.06 170 GLU A CA 1
ATOM 1216 C C . GLU A 1 170 ? -5.706 -9.870 8.327 1.00 94.06 170 GLU A C 1
ATOM 1218 O O . GLU A 1 170 ? -6.890 -9.551 8.156 1.00 94.06 170 GLU A O 1
ATOM 1223 N N . VAL A 1 171 ? -4.737 -9.592 7.464 1.00 94.38 171 VAL A N 1
ATOM 1224 C CA . VAL A 1 171 ? -4.905 -8.994 6.143 1.00 94.38 171 VAL A CA 1
ATOM 1225 C C . VAL A 1 171 ? -4.412 -10.006 5.118 1.00 94.38 171 VAL A C 1
ATOM 1227 O O . VAL A 1 171 ? -3.320 -10.551 5.266 1.00 94.38 171 VAL A O 1
ATOM 1230 N N . ASP A 1 172 ? -5.217 -10.262 4.094 1.00 95.06 172 ASP A N 1
ATOM 1231 C CA . ASP A 1 172 ? -4.863 -11.076 2.930 1.00 95.06 172 ASP A CA 1
ATOM 1232 C C . ASP A 1 172 ? -5.634 -10.532 1.725 1.00 95.06 172 ASP A C 1
ATOM 1234 O O . ASP A 1 172 ? -6.823 -10.815 1.548 1.00 95.06 172 ASP A O 1
ATOM 1238 N N . VAL A 1 173 ? -4.980 -9.672 0.948 1.00 93.44 173 VAL A N 1
ATOM 1239 C CA . VAL A 1 173 ? -5.582 -8.964 -0.183 1.00 93.44 173 VAL A CA 1
ATOM 1240 C C . VAL A 1 173 ? -4.760 -9.153 -1.448 1.00 93.44 173 VAL A C 1
ATOM 1242 O O . VAL A 1 173 ? -3.533 -9.197 -1.418 1.00 93.44 173 VAL A O 1
ATOM 1245 N N . ALA A 1 174 ? -5.450 -9.244 -2.576 1.00 93.69 174 ALA A N 1
ATOM 1246 C CA . ALA A 1 174 ? -4.896 -9.119 -3.910 1.00 93.69 174 ALA A CA 1
ATOM 1247 C C . ALA A 1 174 ? -5.258 -7.743 -4.470 1.00 93.69 174 ALA A C 1
ATOM 1249 O O . ALA A 1 174 ? -6.354 -7.241 -4.218 1.00 93.69 174 ALA A O 1
ATOM 1250 N N . PHE A 1 175 ? -4.351 -7.157 -5.238 1.00 90.81 175 PHE A N 1
ATOM 1251 C CA . PHE A 1 175 ? -4.563 -5.875 -5.897 1.00 90.81 175 PHE A CA 1
ATOM 1252 C C . PHE A 1 175 ? -4.137 -5.943 -7.360 1.00 90.81 175 PHE A C 1
ATOM 1254 O O . PHE A 1 175 ? -3.213 -6.681 -7.712 1.00 90.81 175 PHE A O 1
ATOM 1261 N N . ASP A 1 176 ? -4.811 -5.162 -8.191 1.00 91.56 176 ASP A N 1
ATOM 1262 C CA . ASP A 1 176 ? -4.489 -4.942 -9.598 1.00 91.56 176 ASP A CA 1
ATOM 1263 C C . ASP A 1 176 ? -4.628 -3.442 -9.863 1.00 91.56 176 ASP A C 1
ATOM 1265 O O . ASP A 1 176 ? -5.654 -2.856 -9.528 1.00 91.56 176 ASP A O 1
ATOM 1269 N N . VAL A 1 177 ? -3.564 -2.796 -10.333 1.00 88.69 177 VAL A N 1
ATOM 1270 C CA . VAL A 1 177 ? -3.483 -1.340 -10.475 1.00 88.69 177 VAL A CA 1
ATOM 1271 C C . VAL A 1 177 ? -2.875 -1.001 -11.824 1.00 88.69 177 VAL A C 1
ATOM 1273 O O . VAL A 1 177 ? -1.747 -1.398 -12.130 1.00 88.69 177 VAL A O 1
ATOM 1276 N N . ASP A 1 178 ? -3.593 -0.197 -12.597 1.00 88.06 178 ASP A N 1
ATOM 1277 C CA . ASP A 1 178 ? -3.141 0.352 -13.863 1.00 88.06 178 ASP A CA 1
ATOM 1278 C C . ASP A 1 178 ? -2.772 1.834 -13.703 1.00 88.06 178 ASP A C 1
ATOM 1280 O O . ASP A 1 178 ? -3.562 2.687 -13.290 1.00 88.06 178 ASP A O 1
ATOM 1284 N N . LEU A 1 179 ? -1.536 2.153 -14.077 1.00 85.62 179 LEU A N 1
ATOM 1285 C CA . LEU A 1 179 ? -0.941 3.480 -13.997 1.00 85.62 179 LEU A CA 1
ATOM 1286 C C . LEU A 1 179 ? -0.603 4.010 -15.392 1.00 85.62 179 LEU A C 1
ATOM 1288 O O . LEU A 1 179 ? -0.096 3.296 -16.263 1.00 85.62 179 LEU A O 1
ATOM 1292 N N . GLU A 1 180 ? -0.784 5.314 -15.569 1.00 85.25 180 GLU A N 1
ATOM 1293 C CA . GLU A 1 180 ? -0.297 6.083 -16.706 1.00 85.25 180 GLU A CA 1
ATOM 1294 C C . GLU A 1 180 ? 0.743 7.098 -16.217 1.00 85.25 180 GLU A C 1
ATOM 1296 O O . GLU A 1 180 ? 0.466 7.997 -15.427 1.00 85.25 180 GLU A O 1
ATOM 1301 N N . PHE A 1 181 ? 1.976 6.975 -16.696 1.00 80.62 181 PHE A N 1
ATOM 1302 C CA . PHE A 1 181 ? 3.060 7.898 -16.387 1.00 80.62 181 PHE A CA 1
ATOM 1303 C C . PHE A 1 181 ? 3.378 8.775 -17.594 1.00 80.62 181 PHE A C 1
ATOM 1305 O O . PHE A 1 181 ? 3.873 8.300 -18.617 1.00 80.62 181 PHE A O 1
ATOM 1312 N N . GLU A 1 182 ? 3.166 10.081 -17.465 1.00 81.56 182 GLU A N 1
ATOM 1313 C CA . GLU A 1 182 ? 3.568 11.055 -18.477 1.00 81.56 182 GLU A CA 1
ATOM 1314 C C . GLU A 1 182 ? 4.943 11.644 -18.134 1.00 81.56 182 GLU A C 1
ATOM 1316 O O . GLU A 1 182 ? 5.138 12.266 -17.080 1.00 81.56 182 GLU A O 1
ATOM 1321 N N . PHE A 1 183 ? 5.911 11.529 -19.052 1.00 70.38 183 PHE A N 1
ATOM 1322 C CA . PHE A 1 183 ? 7.266 12.040 -18.811 1.00 70.38 183 PHE A CA 1
ATOM 1323 C C . PHE A 1 183 ? 7.272 13.568 -18.638 1.00 70.38 183 PHE A C 1
ATOM 1325 O O . PHE A 1 183 ? 7.275 14.326 -19.613 1.00 70.38 183 PHE A O 1
ATOM 1332 N N . GLY A 1 184 ? 7.402 14.013 -17.388 1.00 70.00 184 GLY A N 1
ATOM 1333 C CA . GLY A 1 184 ? 7.448 15.424 -17.001 1.00 70.00 184 GLY A CA 1
ATOM 1334 C C . GLY A 1 184 ? 6.159 15.956 -16.370 1.00 70.00 184 GLY A C 1
ATOM 1335 O O . GLY A 1 184 ? 6.198 17.075 -15.861 1.00 70.00 184 GLY A O 1
ATOM 1336 N N . SER A 1 185 ? 5.076 15.170 -16.365 1.00 74.62 185 SER A N 1
ATOM 1337 C CA . SER A 1 185 ? 3.824 15.494 -15.659 1.00 74.62 185 SER A CA 1
ATOM 1338 C C . SER A 1 185 ? 3.625 14.654 -14.389 1.00 74.62 185 SER A C 1
ATOM 1340 O O . SER A 1 185 ? 2.903 15.102 -13.504 1.00 74.62 185 SER A O 1
ATOM 1342 N N . GLY A 1 186 ? 4.288 13.494 -14.271 1.00 70.56 186 GLY A N 1
ATOM 1343 C CA . GLY A 1 186 ? 4.208 12.605 -13.103 1.00 70.56 186 GLY A CA 1
ATOM 1344 C C . GLY A 1 186 ? 3.434 11.313 -13.379 1.00 70.56 186 GLY A C 1
ATOM 1345 O O . GLY A 1 186 ? 3.061 11.042 -14.523 1.00 70.56 186 GLY A O 1
ATOM 1346 N N . VAL A 1 187 ? 3.245 10.507 -12.331 1.00 69.88 187 VAL A N 1
ATOM 1347 C CA . VAL A 1 187 ? 2.390 9.309 -12.353 1.00 69.88 187 VAL A CA 1
ATOM 1348 C C . VAL A 1 187 ? 0.936 9.744 -12.198 1.00 69.88 187 VAL A C 1
ATOM 1350 O O . VAL A 1 187 ? 0.643 10.711 -11.494 1.00 69.88 187 VAL A O 1
ATOM 1353 N N . ARG A 1 188 ? 0.035 9.062 -12.896 1.00 73.81 188 ARG A N 1
ATOM 1354 C CA . ARG A 1 188 ? -1.408 9.169 -12.723 1.00 73.81 188 ARG A CA 1
ATOM 1355 C C . ARG A 1 188 ? -1.951 7.755 -12.627 1.00 73.81 188 ARG A C 1
ATOM 1357 O O . ARG A 1 188 ? -1.822 6.993 -13.584 1.00 73.81 188 ARG A O 1
ATOM 1364 N N . THR A 1 189 ? -2.549 7.410 -11.498 1.00 67.62 189 THR A N 1
ATOM 1365 C CA . THR A 1 189 ? -3.325 6.176 -11.414 1.00 67.62 189 THR A CA 1
ATOM 1366 C C . THR A 1 189 ? -4.565 6.295 -12.303 1.00 67.62 189 THR A C 1
ATOM 1368 O O . THR A 1 189 ? -5.192 7.355 -12.363 1.00 67.62 189 THR A O 1
ATOM 1371 N N . VAL A 1 190 ? -4.849 5.249 -13.081 1.00 72.50 190 VAL A N 1
ATOM 1372 C CA . VAL A 1 190 ? -5.959 5.220 -14.046 1.00 72.50 190 VAL A CA 1
ATOM 1373 C C . VAL A 1 190 ? -7.127 4.429 -13.482 1.00 72.50 190 VAL A C 1
ATOM 1375 O O . VAL A 1 190 ? -8.261 4.894 -13.555 1.00 72.50 190 VAL A O 1
ATOM 1378 N N . GLU A 1 191 ? -6.838 3.251 -12.941 1.00 85.50 191 GLU A N 1
ATOM 1379 C CA . GLU A 1 191 ? -7.816 2.303 -12.416 1.00 85.50 191 GLU A CA 1
ATOM 1380 C C . GLU A 1 191 ? -7.093 1.381 -11.432 1.00 85.50 191 GLU A C 1
ATOM 1382 O O . GLU A 1 191 ? -5.902 1.100 -11.600 1.00 85.50 191 GLU A O 1
ATOM 1387 N N . GLY A 1 192 ? -7.784 0.926 -10.395 1.00 85.12 192 GLY A N 1
ATOM 1388 C CA . GLY A 1 192 ? -7.237 -0.072 -9.496 1.00 85.12 192 GLY A CA 1
ATOM 1389 C C . GLY A 1 192 ? -8.330 -0.759 -8.701 1.00 85.12 192 GLY A C 1
ATOM 1390 O O . GLY A 1 192 ? -9.323 -0.136 -8.342 1.00 85.12 192 GLY A O 1
ATOM 1391 N N . ASP A 1 193 ? -8.114 -2.029 -8.400 1.00 90.19 193 ASP A N 1
ATOM 1392 C CA . ASP A 1 193 ? -9.025 -2.858 -7.627 1.00 90.19 193 ASP A CA 1
ATOM 1393 C C . ASP A 1 193 ? -8.255 -3.578 -6.526 1.00 90.19 193 ASP A C 1
ATOM 1395 O O . ASP A 1 193 ? -7.124 -4.037 -6.717 1.00 90.19 193 ASP A O 1
ATOM 1399 N N . MET A 1 194 ? -8.897 -3.739 -5.373 1.00 90.94 194 MET A N 1
ATOM 1400 C CA . MET A 1 194 ? -8.389 -4.563 -4.287 1.00 90.94 194 MET A CA 1
ATOM 1401 C C . MET A 1 194 ? -9.470 -5.518 -3.795 1.00 90.94 194 MET A C 1
ATOM 1403 O O . MET A 1 194 ? -10.558 -5.105 -3.400 1.00 90.94 194 MET A O 1
ATOM 1407 N N . THR A 1 195 ? -9.147 -6.809 -3.759 1.00 94.00 195 THR A N 1
ATOM 1408 C CA . THR A 1 195 ? -10.064 -7.860 -3.304 1.00 94.00 195 THR A CA 1
ATOM 1409 C C . THR A 1 195 ? -9.392 -8.768 -2.290 1.00 94.00 195 THR A C 1
ATOM 1411 O O . THR A 1 195 ? -8.210 -9.078 -2.405 1.00 94.00 195 THR A O 1
ATOM 1414 N N . GLY A 1 196 ? -10.127 -9.240 -1.289 1.00 93.31 196 GLY A N 1
ATOM 1415 C CA . GLY A 1 196 ? -9.570 -10.182 -0.322 1.00 93.31 196 GLY A CA 1
ATOM 1416 C C . GLY A 1 196 ? -10.275 -10.152 1.016 1.00 93.31 196 GLY A C 1
ATOM 1417 O O . GLY A 1 196 ? -11.496 -10.036 1.078 1.00 93.31 196 GLY A O 1
ATOM 1418 N N . THR A 1 197 ? -9.506 -10.308 2.089 1.00 93.38 197 THR A N 1
ATOM 1419 C CA . THR A 1 197 ? -9.998 -10.277 3.463 1.00 93.38 197 THR A CA 1
ATOM 1420 C C . THR A 1 197 ? -9.189 -9.299 4.304 1.00 93.38 197 THR A C 1
ATOM 1422 O O . THR A 1 197 ? -7.966 -9.388 4.365 1.00 93.38 197 THR A O 1
ATOM 1425 N N . VAL A 1 198 ? -9.884 -8.410 5.010 1.00 90.75 198 VAL A N 1
ATOM 1426 C CA . VAL A 1 198 ? -9.304 -7.530 6.030 1.00 90.75 198 VAL A CA 1
ATOM 1427 C C . VAL A 1 198 ? -10.089 -7.726 7.313 1.00 90.75 198 VAL A C 1
ATOM 1429 O O . VAL A 1 198 ? -11.311 -7.595 7.344 1.00 90.75 198 VAL A O 1
ATOM 1432 N N . CYS A 1 199 ? -9.394 -8.112 8.377 1.00 87.94 199 CYS A N 1
ATOM 1433 C CA . CYS A 1 199 ? -9.990 -8.365 9.682 1.00 87.94 199 CYS A CA 1
ATOM 1434 C C . CYS A 1 199 ? -11.161 -9.365 9.673 1.00 87.94 199 CYS A C 1
ATOM 1436 O O . CYS A 1 199 ? -12.121 -9.221 10.425 1.00 87.94 199 CYS A O 1
ATOM 1438 N N . GLY A 1 200 ? -11.082 -10.390 8.818 1.00 87.12 200 GLY A N 1
ATOM 1439 C CA . GLY A 1 200 ? -12.124 -11.413 8.674 1.00 87.12 200 GLY A CA 1
ATOM 1440 C C . GLY A 1 200 ? -13.317 -11.004 7.802 1.00 87.12 200 GLY A C 1
ATOM 1441 O O . GLY A 1 200 ? -14.200 -11.833 7.573 1.00 87.12 200 GLY A O 1
ATOM 1442 N N . HIS A 1 201 ? -13.332 -9.776 7.278 1.00 89.88 201 HIS A N 1
ATOM 1443 C CA . HIS A 1 201 ? -14.357 -9.283 6.360 1.00 89.88 201 HIS A CA 1
ATOM 1444 C C . HIS A 1 201 ? -13.870 -9.343 4.921 1.00 89.88 201 HIS A C 1
ATOM 1446 O O . HIS A 1 201 ? -12.723 -9.004 4.640 1.00 89.88 201 HIS A O 1
ATOM 1452 N N . ILE A 1 202 ? -14.747 -9.777 4.014 1.00 91.31 202 ILE A N 1
ATOM 1453 C CA . ILE A 1 202 ? -14.452 -9.773 2.580 1.00 91.31 202 ILE A CA 1
ATOM 1454 C C . ILE A 1 202 ? -14.494 -8.329 2.097 1.00 91.31 202 ILE A C 1
ATOM 1456 O O . ILE A 1 202 ? -15.491 -7.642 2.312 1.00 91.31 202 ILE A O 1
ATOM 1460 N N . VAL A 1 203 ? -13.428 -7.906 1.428 1.00 88.81 203 VAL A N 1
ATOM 1461 C CA . VAL A 1 203 ? -13.305 -6.571 0.845 1.00 88.81 203 VAL A CA 1
ATOM 1462 C C . VAL A 1 203 ? -13.220 -6.673 -0.671 1.00 88.81 203 VAL A C 1
ATOM 1464 O O . VAL A 1 203 ? -12.625 -7.611 -1.208 1.00 88.81 203 VAL A O 1
ATOM 1467 N N . ASP A 1 204 ? -13.869 -5.720 -1.326 1.00 90.62 204 ASP A N 1
ATOM 1468 C CA . ASP A 1 204 ? -13.898 -5.514 -2.771 1.00 90.62 204 ASP A CA 1
ATOM 1469 C C . ASP A 1 204 ? -13.991 -3.997 -2.964 1.00 90.62 204 ASP A C 1
ATOM 1471 O O . ASP A 1 204 ? -15.043 -3.400 -2.716 1.00 90.62 204 ASP A O 1
ATOM 1475 N N . VAL A 1 205 ? -12.842 -3.371 -3.210 1.00 84.31 205 VAL A N 1
ATOM 1476 C CA . VAL A 1 205 ? -12.661 -1.917 -3.187 1.00 84.31 205 VAL A CA 1
ATOM 1477 C C . VAL A 1 205 ? -12.135 -1.475 -4.542 1.00 84.31 205 VAL A C 1
ATOM 1479 O O . VAL A 1 205 ? -11.022 -1.842 -4.917 1.00 84.31 205 VAL A O 1
ATOM 1482 N N . GLU A 1 206 ? -12.920 -0.653 -5.236 1.00 85.19 206 GLU A N 1
ATOM 1483 C CA . GLU A 1 206 ? -12.431 0.155 -6.353 1.00 85.19 206 GLU A CA 1
ATOM 1484 C C . GLU A 1 206 ? -11.547 1.265 -5.768 1.00 85.19 206 GLU A C 1
ATOM 1486 O O . GLU A 1 206 ? -11.975 2.058 -4.924 1.00 85.19 206 GLU A O 1
ATOM 1491 N N . LEU A 1 207 ? -10.288 1.293 -6.179 1.00 75.56 207 LEU A N 1
ATOM 1492 C CA . LEU A 1 207 ? -9.308 2.271 -5.747 1.00 75.56 207 LEU A CA 1
ATOM 1493 C C . LEU A 1 207 ? -9.417 3.502 -6.666 1.00 75.56 207 LEU A C 1
ATOM 1495 O O . LEU A 1 207 ? -8.850 3.540 -7.759 1.00 75.56 207 LEU A O 1
ATOM 1499 N N . GLU A 1 208 ? -10.196 4.500 -6.242 1.00 68.25 208 GLU A N 1
ATOM 1500 C CA . GLU A 1 208 ? -10.355 5.773 -6.961 1.00 68.25 208 GLU A CA 1
ATOM 1501 C C . GLU A 1 208 ? -9.309 6.812 -6.498 1.00 68.25 208 GLU A C 1
ATOM 1503 O O . GLU A 1 208 ? -9.153 7.044 -5.296 1.00 68.25 208 GLU A O 1
ATOM 1508 N N . PHE A 1 209 ? -8.626 7.473 -7.448 1.00 61.94 209 PHE A N 1
ATOM 1509 C CA . PHE A 1 209 ? -7.547 8.449 -7.195 1.00 61.94 209 PHE A CA 1
ATOM 1510 C C . PHE A 1 209 ? -7.712 9.766 -7.973 1.00 61.94 209 PHE A C 1
ATOM 1512 O O . PHE A 1 209 ? -8.045 9.732 -9.182 1.00 61.94 209 PHE A O 1
#

Radius of gyration: 28.28 Å; chains: 1; bounding box: 38×62×119 Å

Sequence (209 aa):
MKSRRSIAQVAALGTFGLWVVGCTTDPPRELAESEAMMSAELVGRTVVDAVEETIQAIALAGDPRGLTYEHEVDCPEGGTAALSGTVTVDEQIDDSSYSASAEGSVDFDSCAGRTDEDVVVALTGVIDFAAAIVATVSLADRVAYISVAGSAAGSLEWEIVEEGESGVCEVDVAFDVDLEFEFGSGVRTVEGDMTGTVCGHIVDVELEF